Protein 3VBZ (pdb70)

InterPro domains:
  IPR001211 Phospholipase A2 [PR00389] (2-12)
  IPR001211 Phospholipase A2 [PR00389] (18-36)
  IPR001211 Phospholipase A2 [PR00389] (37-55)
  IPR001211 Phospholipase A2 [PR00389] (66-80)
  IPR001211 Phospholipase A2 [PR00389] (84-100)
  IPR001211 Phospholipase A2 [PTHR11716] (1-117)
  IPR016090 Phospholipase A2-like, central domain [PF00068] (2-107)
  IPR016090 Phospholipase A2-like, central domain [SM00085] (1-118)
  IPR016090 Phospholipase A2-like, central domain [cd00125] (1-112)
  IPR033112 Phospholipase A2, aspartic acid active site [PS00119] (88-98)
  IPR033113 Phospholipase A2, histidine active site [PS00118] (44-51)
  IPR036444 Phospholipase A2 domain superfamily [G3DSA:1.20.90.10] (1-118)
  IPR036444 Phospholipase A2 domain superfamily [SSF48619] (1-117)

Solvent-accessible surface area: 12032 Å² total; per-residue (Å²): 35,90,98,22,19,14,110,0,2,55,7,32,8,142,107,141,60,79,16,134,28,3,92,42,0,0,0,21,2,44,44,61,38,130,23,99,15,30,37,91,1,0,104,2,12,40,12,15,68,59,0,30,38,3,0,108,108,37,49,4,157,6,47,137,18,88,10,110,48,86,60,76,182,130,26,11,61,31,63,24,192,68,54,33,45,33,3,0,0,6,0,0,14,8,5,0,76,42,2,26,138,61,127,38,59,105,76,23,88,99,22,79,31,50,129,106,0,181,32,75,101,27,11,11,105,0,1,56,11,31,11,136,115,130,54,72,14,113,20,3,90,49,0,0,0,21,2,42,46,85,22,164,29,103,37,37,31,70,1,0,115,2,9,42,13,15,63,57,0,30,36,2,0,106,109,34,51,4,154,6,51,132,20,85,14,82,49,85,62,103,171,133,22,12,59,30,66,22,172,62,51,28,39,34,1,0,0,7,0,0,15,8,5,0,80,45,0,26,145,55,116,27,53,105,83,32,81,95,21,83,34,58,118,112,5,179

Radius of gyration: 18.97 Å; Cα contacts (8 Å, |Δi|>4): 396; chains: 2; bounding box: 51×30×57 Å

Organism: Oxyuranus scutellatus scutellatus (NCBI:txid8667)

Secondary structure (DSSP, 8-state):
-HHHHHHHHHHHTTTSS-GGGGSSBTTTBSS-S-SS-SSHHHHHHHHHHHHHHHHHHTT--GGG----EEE-SS-EEE---SHHHHHHHHHHHHHHHHHHHS---GGGBT--HHHH--/-HHHHHHHHHHHTTTSS-GGGGSSBTTTBSS---SS-SSHHHHHHHHHHHHHHHHHHTT--TTT----EEEETTEEEE---SHHHHHHHHHHHHHHHHHHHSPP-GGGBT--HHHH--

Nearest PDB structures (foldseek):
  3vbz-assembly1_A  TM=1.009E+00  e=5.025E-23  Oxyuranus scutellatus scutellatus
  3vc0-assembly1_A  TM=9.770E-01  e=2.151E-18  Oxyuranus scutellatus scutellatus
  3v9m-assembly1_B  TM=9.532E-01  e=1.261E-14  Pseudechis australis
  2not-assembly2_B  TM=9.619E-01  e=1.245E-13  Notechis scutatus scutatus
  4e4c-assembly1_A-2  TM=9.648E-01  e=3.223E-12  Notechis scutatus scutatus

Foldseek 3Di:
DVVVLQVQLCLLQVVPDGSVQQLFFACQRVHPLAADGPFQLSVLRNQLVVLCVVLVVVVENLVPDDFAKDSDPVHIGGDGDDPSRVSSVVSSRSSSNSNSPDDDDVCRGNDDCVPHGD/DVVVLQVQLCLLQVNPDGSVQQCQFALFRVHDLFADGPDQLSVLRNQLVVLCVVLVVVVEDLVPDDFAWDRDPVHIGGDGDDPSNVSSVVSSRSSSNSNNPDDDDPVRGHDDCVPPRD

Sequence (236 aa):
NLVQFGFMIECAIRNRRPALDFMNYGCYCGTVGRGTPVDDLDRCCQVHDECYATAEKHGCYPSLTTYQWECRQVVGNECNSKTQCEVFVCACDLAAAKCLAQEDYNPAHFNINTGERCKNLVQFGFMIECAIRNRRPALDFMNYGCYCGTVGRGTPVDDLLDRCCQVHDECYATAEKHGCYPSLTTTYQWECRQVGNECNSKTQCEVFVCACDLAAAKCLAQEDYNPAHFNINTGERCK

B-factor: mean 22.72, std 9.43, range [4.69, 62.68]

Structure (mmCIF, N/CA/C/O backbone):
data_3VBZ
#
_entry.id   3VBZ
#
_cell.length_a   52.570
_cell.length_b   36.480
_cell.length_c   65.560
_cell.angle_alpha   90.00
_cell.angle_beta   110.09
_cell.angle_gamma   90.00
#
_symmetry.space_group_name_H-M   'P 1 21 1'
#
loop_
_entity.id
_entity.type
_entity.pdbx_description
1 polymer 'Phospholipase A2 homolog, taipoxin beta chain'
2 water water
#
loop_
_atom_site.group_PDB
_atom_site.id
_atom_site.type_symbol
_atom_site.label_atom_id
_atom_site.label_alt_id
_atom_site.label_comp_id
_atom_site.label_asym_id
_atom_site.label_entity_id
_atom_site.label_seq_id
_atom_site.pdbx_PDB_ins_code
_atom_site.Cartn_x
_atom_site.Cartn_y
_atom_site.Cartn_z
_atom_site.occupancy
_atom_site.B_iso_or_equiv
_atom_site.auth_seq_id
_atom_site.auth_comp_id
_atom_site.auth_asym_id
_atom_site.auth_atom_id
_atom_site.pdbx_PDB_model_num
ATOM 1 N N . ASN A 1 1 ? 5.789 14.825 -22.898 1.00 15.21 1 ASN A N 1
ATOM 2 C CA . ASN A 1 1 ? 4.894 15.761 -23.631 1.00 13.30 1 ASN A CA 1
ATOM 3 C C . ASN A 1 1 ? 4.824 15.293 -25.109 1.00 13.89 1 ASN A C 1
ATOM 4 O O . ASN A 1 1 ? 5.521 14.351 -25.485 1.00 13.36 1 ASN A O 1
ATOM 9 N N . LEU A 1 2 ? 4.023 15.955 -25.944 1.00 13.88 2 LEU A N 1
ATOM 10 C CA . LEU A 1 2 ? 3.809 15.488 -27.309 1.00 14.95 2 LEU A CA 1
ATOM 11 C C . LEU A 1 2 ? 4.985 15.609 -28.223 1.00 14.69 2 LEU A C 1
ATOM 12 O O . LEU A 1 2 ? 5.107 14.813 -29.164 1.00 15.45 2 LEU A O 1
ATOM 17 N N . VAL A 1 3 ? 5.863 16.593 -27.969 1.00 15.33 3 VAL A N 1
ATOM 18 C CA . VAL A 1 3 ? 7.113 16.680 -28.717 1.00 14.44 3 VAL A CA 1
ATOM 19 C C . VAL A 1 3 ? 8.031 15.463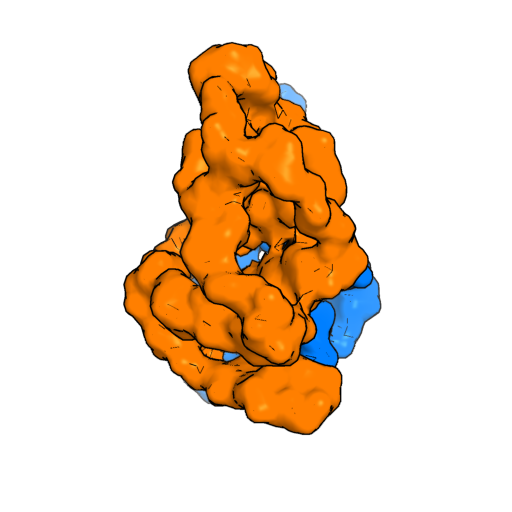 -28.416 1.00 15.57 3 VAL A C 1
ATOM 20 O O . VAL A 1 3 ? 8.607 14.850 -29.347 1.00 15.86 3 VAL A O 1
ATOM 24 N N . GLN A 1 4 ? 8.211 15.104 -27.130 1.00 13.25 4 GLN A N 1
ATOM 25 C CA . GLN A 1 4 ? 8.878 13.855 -26.796 1.00 13.11 4 GLN A CA 1
ATOM 26 C C . GLN A 1 4 ? 8.217 12.649 -27.430 1.00 13.14 4 GLN A C 1
ATOM 27 O O . GLN A 1 4 ? 8.885 11.762 -27.890 1.00 13.03 4 GLN A O 1
ATOM 33 N N . PHE A 1 5 ? 6.883 12.614 -27.505 1.00 13.19 5 PHE A N 1
ATOM 34 C CA . PHE A 1 5 ? 6.257 11.490 -28.208 1.00 12.82 5 PHE A CA 1
ATOM 35 C C . PHE A 1 5 ? 6.716 11.416 -29.676 1.00 12.22 5 PHE A C 1
ATOM 36 O O . PHE A 1 5 ? 7.024 10.369 -30.213 1.00 11.36 5 PHE A O 1
ATOM 44 N N . GLY A 1 6 ? 6.725 12.566 -30.312 1.00 13.38 6 GLY A N 1
ATOM 45 C CA . GLY A 1 6 ? 7.341 12.679 -31.669 1.00 13.94 6 GLY A CA 1
ATOM 46 C C . GLY A 1 6 ? 8.741 12.145 -31.711 1.00 13.26 6 GLY A C 1
ATOM 47 O O . GLY A 1 6 ? 9.071 11.379 -32.653 1.00 14.63 6 GLY A O 1
ATOM 48 N N . PHE A 1 7 ? 9.620 12.556 -30.784 1.00 11.35 7 PHE A N 1
ATOM 49 C CA . PHE A 1 7 ? 10.942 12.037 -30.762 0.59 11.70 7 PHE A CA 1
ATOM 50 C C . PHE A 1 7 ? 10.983 10.530 -30.585 1.00 12.77 7 PHE A C 1
ATOM 51 O O . PHE A 1 7 ? 11.872 9.865 -31.201 1.00 14.24 7 PHE A O 1
ATOM 59 N N . MET A 1 8 ? 10.096 9.999 -29.723 1.00 12.92 8 MET A N 1
ATOM 60 C CA . MET A 1 8 ? 9.999 8.527 -29.526 1.00 12.71 8 MET A CA 1
ATOM 61 C C . MET A 1 8 ? 9.672 7.813 -30.844 1.00 13.55 8 MET A C 1
ATOM 62 O O . MET A 1 8 ? 10.281 6.773 -31.188 1.00 13.01 8 MET A O 1
ATOM 67 N N . ILE A 1 9 ? 8.701 8.346 -31.560 1.00 12.69 9 ILE A N 1
ATOM 68 C CA . ILE A 1 9 ? 8.346 7.749 -32.842 1.00 16.23 9 ILE A CA 1
ATOM 69 C C . ILE A 1 9 ? 9.596 7.745 -33.774 1.00 16.45 9 ILE A C 1
ATOM 70 O O . ILE A 1 9 ? 9.906 6.710 -34.357 1.00 16.56 9 ILE A O 1
ATOM 75 N N . GLU A 1 10 ? 10.302 8.875 -33.896 1.00 16.88 10 GLU A N 1
ATOM 76 C CA . GLU A 1 10 ? 11.486 8.933 -34.782 1.00 17.19 10 GLU A CA 1
ATOM 77 C C . GLU A 1 10 ? 12.550 7.956 -34.318 1.00 17.62 10 GLU A C 1
ATOM 78 O O . GLU A 1 10 ? 13.291 7.341 -35.103 1.00 18.84 10 GLU A O 1
ATOM 84 N N . CYS A 1 11 ? 12.653 7.820 -33.009 1.00 15.76 11 CYS A N 1
ATOM 85 C CA . CYS A 1 11 ? 13.677 6.913 -32.473 1.00 17.32 11 CYS A CA 1
ATOM 86 C C . CYS A 1 11 ? 13.304 5.481 -32.880 1.00 18.45 11 CYS A C 1
ATOM 87 O O . CYS A 1 11 ? 14.144 4.705 -33.429 1.00 19.54 11 CYS A O 1
ATOM 90 N N . ALA A 1 12 ? 12.053 5.107 -32.579 1.00 14.85 12 ALA A N 1
ATOM 91 C CA . ALA A 1 12 ? 11.528 3.740 -32.875 1.00 16.93 12 ALA A CA 1
ATOM 92 C C . ALA A 1 12 ? 11.586 3.346 -34.345 1.00 17.19 12 ALA A C 1
ATOM 93 O O . ALA A 1 12 ? 11.848 2.200 -34.655 1.00 20.97 12 ALA A O 1
ATOM 95 N N . ILE A 1 13 ? 11.414 4.314 -35.243 1.00 18.86 13 ILE A N 1
ATOM 96 C CA . ILE A 1 13 ? 11.329 3.965 -36.666 1.00 18.34 13 ILE A CA 1
ATOM 97 C C . ILE A 1 13 ? 12.674 4.362 -37.341 1.00 19.49 13 ILE A C 1
ATOM 98 O O . ILE A 1 13 ? 12.819 4.330 -38.574 1.00 19.84 13 ILE A O 1
ATOM 103 N N . ARG A 1 14 ? 13.681 4.701 -36.526 1.00 20.35 14 ARG A N 1
ATOM 104 C CA . ARG A 1 14 ? 15.023 5.049 -37.031 1.00 23.50 14 ARG A CA 1
ATOM 105 C C . ARG A 1 14 ? 14.932 6.153 -38.082 1.00 23.67 14 ARG A C 1
ATOM 106 O O . ARG A 1 14 ? 15.557 6.073 -39.144 1.00 24.72 14 ARG A O 1
ATOM 114 N N . ASN A 1 15 ? 14.074 7.140 -37.811 1.00 25.03 15 ASN A N 1
ATOM 115 C CA . ASN A 1 15 ? 13.868 8.297 -38.696 1.00 26.57 15 ASN A CA 1
ATOM 116 C C . ASN A 1 15 ? 13.416 7.934 -40.135 1.00 27.82 15 ASN A C 1
ATOM 117 O O . ASN A 1 15 ? 13.621 8.720 -41.059 1.00 26.40 15 ASN A O 1
ATOM 122 N N . ARG A 1 16 ? 12.768 6.760 -40.306 1.00 28.06 16 ARG A N 1
ATOM 123 C CA . ARG A 1 16 ? 12.326 6.287 -41.626 1.00 30.77 16 ARG A CA 1
ATOM 124 C C . ARG A 1 16 ? 11.297 7.284 -42.219 1.00 30.95 16 ARG A C 1
ATOM 125 O O . ARG A 1 16 ? 11.241 7.493 -43.427 1.00 32.94 16 ARG A O 1
ATOM 133 N N . ARG A 1 17 ? 10.483 7.855 -41.329 1.00 31.05 17 ARG A N 1
ATOM 134 C CA . ARG A 1 17 ? 9.394 8.779 -41.687 1.00 32.92 17 ARG A CA 1
ATOM 135 C C . ARG A 1 17 ? 9.403 9.882 -40.634 1.00 31.64 17 ARG A C 1
ATOM 136 O O . ARG A 1 17 ? 9.892 9.657 -39.507 1.00 31.46 17 ARG A O 1
ATOM 144 N N . PRO A 1 18 ? 8.936 11.106 -41.002 1.00 28.57 18 PRO A N 1
ATOM 145 C CA . PRO A 1 18 ? 8.841 12.105 -39.950 1.00 28.77 18 PRO A CA 1
ATOM 146 C C . PRO A 1 18 ? 7.695 11.702 -39.049 1.00 27.06 18 PRO A C 1
ATOM 147 O O . PRO A 1 18 ? 6.767 11.016 -39.500 1.00 28.78 18 PRO A O 1
ATOM 151 N N . ALA A 1 19 ? 7.761 12.118 -37.796 1.00 26.04 19 ALA A N 1
ATOM 152 C CA . ALA A 1 19 ? 6.704 11.864 -36.844 1.00 25.46 19 ALA A CA 1
ATOM 153 C C . ALA A 1 19 ? 5.370 12.383 -37.434 1.00 26.09 19 ALA A C 1
ATOM 154 O O . ALA A 1 19 ? 4.302 11.837 -37.170 1.00 26.24 19 ALA A O 1
ATOM 156 N N . LEU A 1 20 ? 5.455 13.446 -38.231 1.00 26.77 20 LEU A N 1
ATOM 157 C CA . LEU A 1 20 ? 4.257 14.024 -38.857 1.00 28.60 20 LEU A CA 1
ATOM 158 C C . LEU A 1 20 ? 3.410 12.995 -39.659 1.00 28.05 20 LEU A C 1
ATOM 159 O O . LEU A 1 20 ? 2.197 13.172 -39.782 1.00 29.83 20 LEU A O 1
ATOM 164 N N . ASP A 1 21 ? 4.030 11.945 -40.228 1.00 27.08 21 ASP A N 1
ATOM 165 C CA . ASP A 1 21 ? 3.269 10.879 -40.986 1.00 25.63 21 ASP A CA 1
ATOM 166 C C . ASP A 1 21 ? 2.245 10.084 -40.124 1.00 23.94 21 ASP A C 1
ATOM 167 O O . ASP A 1 21 ? 1.291 9.393 -40.647 1.00 23.76 21 ASP A O 1
ATOM 172 N N . PHE A 1 22 ? 2.438 10.235 -38.824 1.00 23.50 22 PHE A N 1
ATOM 173 C CA . PHE A 1 22 ? 1.617 9.535 -37.808 1.00 23.12 22 PHE A CA 1
ATOM 174 C C . PHE A 1 22 ? 0.643 10.462 -37.155 1.00 23.35 22 PHE A C 1
ATOM 175 O O . PHE A 1 22 ? 0.034 10.088 -36.148 1.00 23.19 22 PHE A O 1
ATOM 183 N N . MET A 1 23 ? 0.519 11.678 -37.701 1.00 24.87 23 MET A N 1
ATOM 184 C CA . MET A 1 23 ? -0.401 12.708 -37.212 1.00 24.08 23 MET A CA 1
ATOM 185 C C . MET A 1 23 ? -1.585 12.949 -38.202 1.00 23.40 23 MET A C 1
ATOM 186 O O . MET A 1 23 ? -2.408 13.801 -37.973 1.00 22.25 23 MET A O 1
ATOM 191 N N . ASN A 1 24 ? -1.626 12.192 -39.283 1.00 23.96 24 ASN A N 1
ATOM 192 C CA . ASN A 1 24 ? -2.792 12.147 -40.174 1.00 24.21 24 ASN A CA 1
ATOM 193 C C . ASN A 1 24 ? -3.005 10.741 -40.705 1.00 23.41 24 ASN A C 1
ATOM 194 O O . ASN A 1 24 ? -2.862 10.485 -41.911 1.00 24.84 24 ASN A O 1
ATOM 199 N N . TYR A 1 25 ? -3.262 9.790 -39.833 1.00 19.95 25 TYR A N 1
ATOM 200 C CA . TYR A 1 25 ? -3.402 8.426 -40.300 1.00 19.79 25 TYR A CA 1
ATOM 201 C C . TYR A 1 25 ? -4.651 7.770 -39.718 1.00 18.81 25 TYR A C 1
ATOM 202 O O . TYR A 1 25 ? -4.825 7.723 -38.482 1.00 19.11 25 TYR A O 1
ATOM 211 N N . GLY A 1 26 ? -5.509 7.221 -40.579 1.00 19.82 26 GLY A N 1
ATOM 212 C CA . GLY A 1 26 ? -6.738 6.565 -40.070 1.00 19.44 26 GLY A CA 1
ATOM 213 C C . GLY A 1 26 ? -7.670 7.489 -39.287 1.00 19.62 26 GLY A C 1
ATOM 214 O O . GLY A 1 26 ? -7.701 8.693 -39.515 1.00 21.57 26 GLY A O 1
ATOM 215 N N . CYS A 1 27 ? -8.388 6.912 -38.314 1.00 18.51 27 CYS A N 1
ATOM 216 C CA . CYS A 1 27 ? -9.396 7.585 -37.520 1.00 19.20 27 CYS A CA 1
ATOM 217 C C . CYS A 1 27 ? -8.912 8.144 -36.179 1.00 18.58 27 CYS A C 1
ATOM 218 O O . CYS A 1 27 ? -9.626 8.957 -35.584 1.00 17.28 27 CYS A O 1
ATOM 221 N N . TYR A 1 28 ? -7.704 7.732 -35.746 1.00 17.51 28 TYR A N 1
ATOM 222 C CA . TYR A 1 28 ? -7.229 8.061 -34.407 1.00 16.85 28 TYR A CA 1
ATOM 223 C C . TYR A 1 28 ? -5.868 8.751 -34.397 1.00 16.89 28 TYR A C 1
ATOM 224 O O . TYR A 1 28 ? -5.528 9.398 -33.431 1.00 16.30 28 TYR A O 1
ATOM 233 N N . CYS A 1 29 ? -5.064 8.545 -35.431 1.00 16.32 29 CYS A N 1
ATOM 234 C CA . CYS A 1 29 ? -3.721 9.111 -35.399 1.00 16.74 29 CYS A CA 1
ATOM 235 C C . CYS A 1 29 ? -3.728 10.540 -35.922 1.00 17.18 29 CYS A C 1
ATOM 236 O O . CYS A 1 29 ? -3.436 10.788 -37.044 1.00 18.53 29 CYS A O 1
ATOM 239 N N . GLY A 1 30 ? -4.015 11.432 -35.012 1.00 18.41 30 GLY A N 1
ATOM 240 C CA . GLY A 1 30 ? -3.955 12.842 -35.231 1.00 21.17 30 GLY A CA 1
ATOM 241 C C . GLY A 1 30 ? -5.163 13.376 -35.959 1.00 22.88 30 GLY A C 1
ATOM 242 O O . GLY A 1 30 ? -5.169 14.489 -36.427 1.00 22.74 30 GLY A O 1
ATOM 243 N N . THR A 1 31 ? -6.196 12.546 -36.061 1.00 22.60 31 THR A N 1
ATOM 244 C CA . THR A 1 31 ? -7.396 12.890 -36.798 1.00 23.73 31 THR A CA 1
ATOM 245 C C . THR A 1 31 ? -8.532 12.832 -35.770 1.00 25.46 31 THR A C 1
ATOM 246 O O . THR A 1 31 ? -8.354 13.205 -34.671 1.00 25.31 31 THR A O 1
ATOM 250 N N . VAL A 1 32 ? -9.698 12.375 -36.160 1.00 23.87 32 VAL A N 1
ATOM 251 C CA . VAL A 1 32 ? -10.875 12.473 -35.289 1.00 25.51 32 VAL A CA 1
ATOM 252 C C . VAL A 1 32 ? -11.086 11.838 -33.916 1.00 23.47 32 VAL A C 1
ATOM 253 O O . VAL A 1 32 ? -11.877 12.315 -33.150 1.00 22.48 32 VAL A O 1
ATOM 257 N N . GLY A 1 33 ? -10.389 10.753 -33.636 1.00 22.26 33 GLY A N 1
ATOM 258 C CA . GLY A 1 33 ? -10.458 10.090 -32.306 1.00 20.68 33 GLY A CA 1
ATOM 259 C C . GLY A 1 33 ? -11.739 9.319 -32.058 1.00 22.96 33 GLY A C 1
ATOM 260 O O . GLY A 1 33 ? -12.167 9.173 -30.903 1.00 22.88 33 GLY A O 1
ATOM 261 N N . ARG A 1 34 ? -12.374 8.851 -33.129 1.00 22.95 34 ARG A N 1
ATOM 262 C CA . ARG A 1 34 ? -13.617 8.027 -33.019 1.00 24.72 34 ARG A CA 1
ATOM 263 C C . ARG A 1 34 ? -13.812 7.119 -34.249 1.00 24.61 34 ARG A C 1
ATOM 264 O O . ARG A 1 34 ? -13.052 7.249 -35.209 1.00 22.79 34 ARG A O 1
ATOM 272 N N . GLY A 1 35 ? -14.748 6.152 -34.174 1.00 24.34 35 GLY A N 1
ATOM 273 C CA . GLY A 1 35 ? -14.961 5.162 -35.257 1.00 25.07 35 GLY A CA 1
ATOM 274 C C . GLY A 1 35 ? -14.128 3.893 -35.083 1.00 23.08 35 GLY A C 1
ATOM 275 O O . GLY A 1 35 ? -13.416 3.706 -34.069 1.00 20.30 35 GLY A O 1
ATOM 276 N N . THR A 1 36 ? -14.221 3.018 -36.060 1.00 25.07 36 THR A N 1
ATOM 277 C CA . THR A 1 36 ? -13.498 1.718 -36.040 1.00 24.67 36 THR A CA 1
ATOM 278 C C . THR A 1 36 ? -12.096 2.032 -36.545 1.00 23.24 36 THR A C 1
ATOM 279 O O . THR A 1 36 ? -11.948 2.741 -37.535 1.00 21.60 36 THR A O 1
ATOM 283 N N . PRO A 1 37 ? -11.061 1.619 -35.806 1.00 21.13 37 PRO A N 1
ATOM 284 C CA . PRO A 1 37 ? -9.740 1.949 -36.394 1.00 19.83 37 PRO A CA 1
ATOM 285 C C . PRO A 1 37 ? -9.598 1.275 -37.740 1.00 20.53 37 PRO A C 1
ATOM 286 O O . PRO A 1 37 ? -10.116 0.170 -37.918 1.00 22.04 37 PRO A O 1
ATOM 290 N N . VAL A 1 38 ? -8.861 1.922 -38.648 1.00 20.55 38 VAL A N 1
ATOM 291 C CA . VAL A 1 38 ? -8.807 1.420 -40.035 1.00 22.22 38 VAL A CA 1
ATOM 292 C C . VAL A 1 38 ? -7.853 0.238 -40.177 1.00 24.04 38 VAL A C 1
ATOM 293 O O . VAL A 1 38 ? -7.930 -0.555 -41.167 1.00 23.26 38 VAL A O 1
ATOM 297 N N . ASP A 1 39 ? -6.944 0.132 -39.191 1.00 22.89 39 ASP A N 1
ATOM 298 C CA . ASP A 1 39 ? -6.058 -1.007 -39.134 1.00 22.72 39 ASP A CA 1
ATOM 299 C C . ASP A 1 39 ? -5.404 -1.048 -37.753 1.00 22.19 39 ASP A C 1
ATOM 300 O O . ASP A 1 39 ? -5.806 -0.279 -36.892 1.00 18.40 39 ASP A O 1
ATOM 305 N N . ASP A 1 40 ? -4.521 -2.019 -37.511 1.00 20.75 40 ASP A N 1
ATOM 306 C CA . ASP A 1 40 ? -3.906 -2.104 -36.205 1.00 20.68 40 ASP A CA 1
ATOM 307 C C . ASP A 1 40 ? -3.023 -0.893 -35.895 1.00 17.67 40 ASP A C 1
ATOM 308 O O . ASP A 1 40 ? -2.801 -0.576 -34.748 1.00 17.80 40 ASP A O 1
ATOM 313 N N . LEU A 1 41 ? -2.470 -0.262 -36.909 1.00 18.14 41 LEU A N 1
ATOM 314 C CA . LEU A 1 41 ? -1.602 0.890 -36.705 1.00 16.64 41 LEU A CA 1
ATOM 315 C C . LEU A 1 41 ? -2.439 2.025 -36.125 1.00 16.60 41 LEU A C 1
ATOM 316 O O . LEU A 1 41 ? -2.098 2.647 -35.107 1.00 15.74 41 LEU A O 1
ATOM 321 N N . ASP A 1 42 ? -3.587 2.278 -36.750 1.00 16.57 42 ASP A N 1
ATOM 322 C CA . ASP A 1 42 ? -4.540 3.264 -36.252 1.00 13.86 42 ASP A CA 1
ATOM 323 C C . ASP A 1 42 ? -4.955 2.916 -34.845 1.00 14.53 42 ASP A C 1
ATOM 324 O O . ASP A 1 42 ? -5.147 3.807 -33.974 1.00 15.12 42 ASP A O 1
ATOM 329 N N . ARG A 1 43 ? -5.057 1.624 -34.542 1.00 15.68 43 ARG A N 1
ATOM 330 C CA . ARG A 1 43 ? -5.567 1.221 -33.210 1.00 16.03 43 ARG A CA 1
ATOM 331 C C . ARG A 1 43 ? -4.523 1.563 -32.138 1.00 16.62 43 ARG A C 1
ATOM 332 O O . ARG A 1 43 ? -4.872 1.804 -31.000 1.00 14.25 43 ARG A O 1
ATOM 340 N N . CYS A 1 44 ? -3.243 1.541 -32.499 1.00 13.85 44 CYS A N 1
ATOM 341 C CA . CYS A 1 44 ? -2.192 2.059 -31.591 1.00 14.31 44 CYS A CA 1
ATOM 342 C C . CYS A 1 44 ? -2.560 3.433 -31.026 1.00 14.16 44 CYS A C 1
ATOM 343 O O . CYS A 1 44 ? -2.305 3.647 -29.822 1.00 14.61 44 CYS A O 1
ATOM 346 N N . CYS A 1 45 ? -3.085 4.328 -31.893 1.00 14.52 45 CYS A N 1
ATOM 347 C CA . CYS A 1 45 ? -3.504 5.709 -31.500 1.00 14.86 45 CYS A CA 1
ATOM 348 C C . CYS A 1 45 ? -4.715 5.696 -30.645 1.00 15.74 45 CYS A C 1
ATOM 349 O O . CYS A 1 45 ? -4.898 6.545 -29.750 1.00 16.61 45 CYS A O 1
ATOM 352 N N . GLN A 1 46 ? -5.590 4.738 -30.922 1.00 17.07 46 GLN A N 1
ATOM 353 C CA . GLN A 1 46 ? -6.811 4.708 -30.154 1.00 16.68 46 GLN A CA 1
ATOM 354 C C . GLN A 1 46 ? -6.354 4.341 -28.720 1.00 15.10 46 GLN A C 1
ATOM 355 O O . GLN A 1 46 ? -6.790 4.936 -27.740 1.00 15.67 46 GLN A O 1
ATOM 361 N N . VAL A 1 47 ? -5.509 3.312 -28.603 1.00 15.19 47 VAL A N 1
ATOM 362 C CA . VAL A 1 47 ? -4.993 2.876 -27.310 1.00 14.34 47 VAL A CA 1
ATOM 363 C C . VAL A 1 47 ? -4.229 3.983 -26.580 1.00 15.25 47 VAL A C 1
ATOM 364 O O . VAL A 1 47 ? -4.423 4.206 -25.356 1.00 13.70 47 VAL A O 1
ATOM 368 N N . HIS A 1 48 ? -3.409 4.715 -27.332 1.00 12.56 48 HIS A N 1
ATOM 369 C CA . HIS A 1 48 ? -2.698 5.826 -26.737 1.00 13.67 48 HIS A CA 1
ATOM 370 C C . HIS A 1 48 ? -3.723 6.876 -26.126 1.00 12.86 48 HIS A C 1
ATOM 371 O O . HIS A 1 48 ? -3.521 7.389 -25.037 1.00 11.07 48 HIS A O 1
ATOM 378 N N . ASP A 1 49 ? -4.797 7.197 -26.868 1.00 12.85 49 ASP A N 1
ATOM 379 C CA . ASP A 1 49 ? -5.845 8.138 -26.339 1.00 14.41 49 ASP A CA 1
ATOM 380 C C . ASP A 1 49 ? -6.437 7.543 -25.012 1.00 12.91 49 ASP A C 1
ATOM 381 O O . ASP A 1 49 ? -6.695 8.280 -24.055 1.00 14.06 49 ASP A O 1
ATOM 386 N N . GLU A 1 50 ? -6.662 6.235 -24.994 1.00 13.15 50 GLU A N 1
ATOM 387 C CA . GLU A 1 50 ? -7.257 5.603 -23.773 1.00 12.64 50 GLU A CA 1
ATOM 388 C C . GLU A 1 50 ? -6.246 5.681 -22.635 1.00 13.92 50 GLU A C 1
ATOM 389 O O . GLU A 1 50 ? -6.609 5.881 -21.474 1.00 12.90 50 GLU A O 1
ATOM 395 N N . CYS A 1 51 ? -4.970 5.556 -22.961 1.00 11.86 51 CYS A N 1
ATOM 396 C CA . CYS A 1 51 ? -3.901 5.602 -21.911 1.00 13.05 51 CYS A CA 1
ATOM 397 C C . CYS A 1 51 ? -3.864 7.015 -21.353 1.00 13.91 51 CYS A C 1
ATOM 398 O O . CYS A 1 51 ? -3.880 7.212 -20.151 1.00 12.67 51 CYS A O 1
ATOM 401 N N . TYR A 1 52 ? -3.877 8.018 -22.221 1.00 13.86 52 TYR A N 1
ATOM 402 C CA . TYR A 1 52 ? -3.957 9.408 -21.731 1.00 14.32 52 TYR A CA 1
ATOM 403 C C . TYR A 1 52 ? -5.218 9.698 -20.907 1.00 14.93 52 TYR A C 1
ATOM 404 O O . TYR A 1 52 ? -5.156 10.495 -19.999 1.00 14.64 52 TYR A O 1
ATOM 413 N N . ALA A 1 53 ? -6.365 9.133 -21.298 1.00 14.65 53 ALA A N 1
ATOM 414 C CA . ALA A 1 53 ? -7.608 9.282 -20.530 1.00 14.24 53 ALA A CA 1
ATOM 415 C C . ALA A 1 53 ? -7.412 8.741 -19.123 1.00 14.17 53 ALA A C 1
ATOM 416 O O . ALA A 1 53 ? -7.856 9.370 -18.132 1.00 14.72 53 ALA A O 1
ATOM 418 N N . THR A 1 54 ? -6.717 7.607 -19.013 1.00 13.49 54 THR A N 1
ATOM 419 C CA . THR A 1 54 ? -6.423 7.089 -17.662 1.00 12.48 54 THR A CA 1
ATOM 420 C C . THR A 1 54 ? -5.513 8.086 -16.890 1.00 14.73 54 THR A C 1
ATOM 421 O O . THR A 1 54 ? -5.754 8.353 -15.725 1.00 13.33 54 THR A O 1
ATOM 425 N N . ALA A 1 55 ? -4.447 8.573 -17.563 1.00 12.44 55 ALA A N 1
ATOM 426 C CA . ALA A 1 55 ? -3.491 9.476 -16.944 1.00 13.35 55 ALA A CA 1
ATOM 427 C C . ALA A 1 55 ? -4.238 10.686 -16.425 1.00 14.43 55 ALA A C 1
ATOM 428 O O . ALA A 1 55 ? -3.922 11.225 -15.364 1.00 13.78 55 ALA A O 1
ATOM 430 N N . GLU A 1 56 ? -5.252 11.117 -17.157 1.00 14.71 56 GLU A N 1
ATOM 431 C CA . GLU A 1 56 ? -6.013 12.304 -16.671 1.00 16.57 56 GLU A CA 1
ATOM 432 C C . GLU A 1 56 ? -6.811 11.997 -15.407 1.00 17.03 56 GLU A C 1
ATOM 433 O O . GLU A 1 56 ? -6.889 12.849 -14.503 1.00 17.81 56 GLU A O 1
ATOM 439 N N . LYS A 1 57 ? -7.405 10.792 -15.362 1.00 13.73 57 LYS A N 1
ATOM 440 C CA . LYS A 1 57 ? -8.046 10.303 -14.151 1.00 14.20 57 LYS A CA 1
ATOM 441 C C . LYS A 1 57 ? -7.136 10.192 -12.979 1.00 14.63 57 LYS A C 1
ATOM 442 O O . LYS A 1 57 ? -7.596 10.428 -11.869 1.00 15.49 57 LYS A O 1
ATOM 448 N N . HIS A 1 58 ? -5.857 9.890 -13.213 1.00 12.98 58 HIS A N 1
ATOM 449 C CA . HIS A 1 58 ? -4.849 9.859 -12.154 1.00 16.11 58 HIS A CA 1
ATOM 450 C C . HIS A 1 58 ? -4.430 11.251 -11.659 1.00 17.65 58 HIS A C 1
ATOM 451 O O . HIS A 1 58 ? -3.702 11.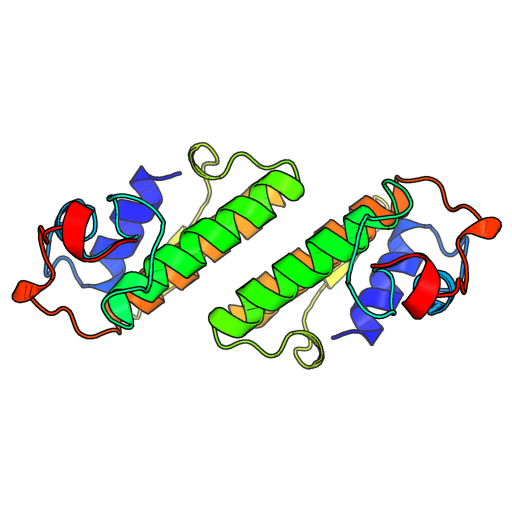350 -10.671 1.00 19.90 58 HIS A O 1
ATOM 458 N N . GLY A 1 59 ? -4.911 12.306 -12.338 1.00 18.32 59 GLY A N 1
ATOM 459 C CA . GLY A 1 59 ? -4.565 13.684 -12.009 1.00 17.90 59 GLY A CA 1
ATOM 460 C C . GLY A 1 59 ? -3.365 14.177 -12.807 1.00 18.74 59 GLY A C 1
ATOM 461 O O . GLY A 1 59 ? -2.811 15.216 -12.488 1.00 19.50 59 GLY A O 1
ATOM 462 N N . CYS A 1 60 ? -3.007 13.493 -13.899 1.00 16.58 60 CYS A N 1
ATOM 463 C CA . CYS A 1 60 ? -1.907 13.969 -14.741 1.00 17.12 60 CYS A CA 1
ATOM 464 C C . CYS A 1 60 ? -2.455 14.777 -15.921 1.00 15.53 60 CYS A C 1
ATOM 465 O O . CYS A 1 60 ? -3.639 14.711 -16.261 1.00 13.56 60 CYS A O 1
ATOM 468 N N . TYR A 1 61 ? -1.568 15.528 -16.559 1.00 16.57 61 TYR A N 1
ATOM 469 C CA . TYR A 1 61 ? -1.878 16.266 -17.787 1.00 16.40 61 TYR A CA 1
ATOM 470 C C . TYR A 1 61 ? -0.878 15.776 -18.822 1.00 17.36 61 TYR A C 1
ATOM 471 O O . TYR A 1 61 ? 0.223 16.322 -18.924 1.00 17.40 61 TYR A O 1
ATOM 480 N N . PRO A 1 62 ? -1.237 14.691 -19.527 1.00 18.45 62 PRO A N 1
ATOM 481 C CA . PRO A 1 62 ? -0.275 13.914 -20.266 1.00 20.48 62 PRO A CA 1
ATOM 482 C C . PRO A 1 62 ? 0.362 14.673 -21.434 1.00 23.45 62 PRO A C 1
ATOM 483 O O . PRO A 1 62 ? 1.564 14.539 -21.670 1.00 24.99 62 PRO A O 1
ATOM 487 N N . SER A 1 63 ? -0.398 15.543 -22.094 1.00 22.79 63 SER A N 1
ATOM 488 C CA . SER A 1 63 ? 0.157 16.238 -23.232 1.00 25.03 63 SER A CA 1
ATOM 489 C C . SER A 1 63 ? 1.182 17.251 -22.792 1.00 24.70 63 SER A C 1
ATOM 490 O O . SER A 1 63 ? 1.991 17.655 -23.599 1.00 26.72 63 SER A O 1
ATOM 493 N N . LEU A 1 64 ? 1.127 17.628 -21.498 1.00 23.45 64 LEU A N 1
ATOM 494 C CA . LEU A 1 64 ? 1.959 18.659 -20.896 1.00 24.84 64 LEU A CA 1
ATOM 495 C C . LEU A 1 64 ? 3.036 18.165 -19.948 1.00 23.97 64 LEU A C 1
ATOM 496 O O . LEU A 1 64 ? 3.768 18.918 -19.393 1.00 26.17 64 LEU A O 1
ATOM 501 N N . THR A 1 65 ? 3.079 16.879 -19.682 1.00 22.46 65 THR A N 1
ATOM 502 C CA . THR A 1 65 ? 3.986 16.369 -18.664 1.00 21.82 65 THR A CA 1
ATOM 503 C C . THR A 1 65 ? 5.315 16.175 -19.375 1.00 20.34 65 THR A C 1
ATOM 504 O O . THR A 1 65 ? 5.342 15.564 -20.444 1.00 21.35 65 THR A O 1
ATOM 508 N N . THR A 1 66 ? 6.412 16.593 -18.806 1.00 19.01 66 THR A N 1
ATOM 509 C CA . THR A 1 66 ? 7.694 16.337 -19.450 1.00 19.39 66 THR A CA 1
ATOM 510 C C . THR A 1 66 ? 8.436 15.228 -18.704 1.00 19.16 66 THR A C 1
ATOM 511 O O . THR A 1 66 ? 8.775 15.378 -17.477 1.00 19.47 66 THR A O 1
ATOM 515 N N . TYR A 1 67 ? 8.793 14.150 -19.406 1.00 14.54 67 TYR A N 1
ATOM 516 C CA . TYR A 1 67 ? 9.297 12.968 -18.686 1.00 14.45 67 TYR A CA 1
ATOM 517 C C . TYR A 1 67 ? 10.762 12.791 -19.096 1.00 16.29 67 TYR A C 1
ATOM 518 O O . TYR A 1 67 ? 11.297 13.655 -19.837 1.00 16.69 67 TYR A O 1
ATOM 527 N N . GLN A 1 68 ? 11.426 11.699 -18.663 1.00 15.76 68 GLN A N 1
ATOM 528 C CA . GLN A 1 68 ? 12.827 11.368 -19.052 1.00 17.69 68 GLN A CA 1
ATOM 529 C C . GLN A 1 68 ? 12.860 9.989 -19.719 1.00 16.41 68 GLN A C 1
ATOM 530 O O . GLN A 1 68 ? 12.322 9.010 -19.173 1.00 13.28 68 GLN A O 1
ATOM 536 N N . TRP A 1 69 ? 13.476 9.987 -20.802 1.00 15.00 69 TRP A N 1
ATOM 537 C CA . TRP A 1 69 ? 13.498 8.716 -21.538 1.00 16.68 69 TRP A CA 1
ATOM 538 C C . TRP A 1 69 ? 14.813 8.663 -22.335 1.00 18.15 69 TRP A C 1
ATOM 539 O O . TRP A 1 69 ? 15.612 9.667 -22.407 1.00 16.52 69 TRP A O 1
ATOM 550 N N . GLU A 1 70 ? 15.096 7.503 -22.933 1.00 17.35 70 GLU A N 1
ATOM 551 C CA . GLU A 1 70 ? 16.348 7.383 -23.641 1.00 22.08 70 GLU A CA 1
ATOM 552 C C . GLU A 1 70 ? 16.102 6.724 -24.986 1.00 20.69 70 GLU A C 1
ATOM 553 O O . GLU A 1 70 ? 15.361 5.760 -25.039 1.00 18.98 70 GLU A O 1
ATOM 559 N N . CYS A 1 71 ? 16.752 7.235 -26.049 1.00 20.76 71 CYS A N 1
ATOM 560 C CA . CYS A 1 71 ? 16.722 6.574 -27.342 1.00 22.29 71 CYS A CA 1
ATOM 561 C C . CYS A 1 71 ? 17.999 5.711 -27.436 1.00 24.80 71 CYS A C 1
ATOM 562 O O . CYS A 1 71 ? 19.051 6.255 -27.578 1.00 27.82 71 CYS A O 1
ATOM 565 N N . ARG A 1 72 ? 17.892 4.391 -27.278 1.00 25.87 72 ARG A N 1
ATOM 566 C CA . ARG A 1 72 ? 19.040 3.494 -27.098 1.00 31.53 72 ARG A CA 1
ATOM 567 C C . ARG A 1 72 ? 19.446 2.925 -28.440 1.00 30.76 72 ARG A C 1
ATOM 568 O O . ARG A 1 72 ? 18.761 3.194 -29.437 1.00 29.91 72 ARG A O 1
ATOM 576 N N . GLN A 1 73 ? 20.494 2.109 -28.423 1.00 32.43 73 GLN A N 1
ATOM 577 C CA . GLN A 1 73 ? 21.027 1.445 -29.607 1.00 34.45 73 GLN A CA 1
ATOM 578 C C . GLN A 1 73 ? 19.976 0.475 -30.120 1.00 30.81 73 GLN A C 1
ATOM 579 O O . GLN A 1 73 ? 19.786 0.329 -31.319 1.00 31.09 73 GLN A O 1
ATOM 585 N N . VAL A 1 74 ? 19.285 -0.170 -29.199 1.00 30.45 74 VAL A N 1
ATOM 586 C CA A VAL A 1 74 ? 18.439 -1.297 -29.535 0.45 30.94 74 VAL A CA 1
ATOM 587 C CA B VAL A 1 74 ? 18.413 -1.281 -29.562 0.55 30.73 74 VAL A CA 1
ATOM 588 C C . VAL A 1 74 ? 16.964 -1.024 -29.259 1.00 30.19 74 VAL A C 1
ATOM 589 O O . VAL A 1 74 ? 16.109 -1.908 -29.409 1.00 31.53 74 VAL A O 1
ATOM 596 N N . GLY A 1 75 ? 16.647 0.197 -28.865 1.00 28.28 75 GLY A N 1
ATOM 597 C CA . GLY A 1 75 ? 15.243 0.464 -28.565 1.00 29.33 75 GLY A CA 1
ATOM 598 C C . GLY A 1 75 ? 15.067 1.652 -27.637 1.00 28.74 75 GLY A C 1
ATOM 599 O O . GLY A 1 75 ? 16.028 2.308 -27.250 1.00 30.48 75 GLY A O 1
ATOM 600 N N . ASN A 1 76 ? 13.850 1.948 -27.249 1.00 24.74 76 ASN A N 1
ATOM 601 C CA . ASN A 1 76 ? 13.761 3.059 -26.343 1.00 24.59 76 ASN A CA 1
ATOM 602 C C . ASN A 1 76 ? 13.394 2.632 -24.946 1.00 21.16 76 ASN A C 1
ATOM 603 O O . ASN A 1 76 ? 12.926 1.511 -24.771 1.00 21.49 76 ASN A O 1
ATOM 608 N N . GLU A 1 77 ? 13.659 3.481 -23.972 1.00 18.68 77 GLU A N 1
ATOM 609 C CA . GLU A 1 77 ? 13.421 3.187 -22.581 1.00 20.43 77 GLU A CA 1
ATOM 610 C C . GLU A 1 77 ? 12.930 4.409 -21.825 1.00 18.73 77 GLU A C 1
ATOM 611 O O . GLU A 1 77 ? 13.345 5.516 -22.111 1.00 17.39 77 GLU A O 1
ATOM 617 N N . CYS A 1 78 ? 12.059 4.224 -20.839 1.00 15.40 78 CYS A N 1
ATOM 618 C CA . CYS A 1 78 ? 11.703 5.369 -19.961 1.00 15.98 78 CYS A CA 1
ATOM 619 C C . CYS A 1 78 ? 12.615 5.282 -18.687 1.00 16.67 78 CYS A C 1
ATOM 620 O O . CYS A 1 78 ? 12.969 4.189 -18.230 1.00 17.25 78 CYS A O 1
ATOM 623 N N . ASN A 1 79 ? 13.043 6.407 -18.164 1.00 16.25 79 ASN A N 1
ATOM 624 C CA . ASN A 1 79 ? 13.735 6.463 -16.889 1.00 19.05 79 ASN A CA 1
ATOM 625 C C . ASN A 1 79 ? 13.248 7.710 -16.132 1.00 18.47 79 ASN A C 1
ATOM 626 O O . ASN A 1 79 ? 13.992 8.599 -15.877 1.00 19.37 79 ASN A O 1
ATOM 631 N N . SER A 1 80 ? 11.968 7.733 -15.848 1.00 17.02 80 SER A N 1
ATOM 632 C CA . SER A 1 80 ? 11.297 8.885 -15.280 1.00 18.33 80 SER A CA 1
ATOM 633 C C . SER A 1 80 ? 11.093 8.828 -13.767 1.00 18.79 80 SER A C 1
ATOM 634 O O . SER A 1 80 ? 11.276 7.822 -13.177 1.00 18.92 80 SER A O 1
ATOM 637 N N . LYS A 1 81 ? 10.698 9.944 -13.185 1.00 21.10 81 LYS A N 1
ATOM 638 C CA . LYS A 1 81 ? 10.760 10.122 -11.749 1.00 23.28 81 LYS A CA 1
ATOM 639 C C . LYS A 1 81 ? 9.411 10.343 -11.080 1.00 22.58 81 LYS A C 1
ATOM 640 O O . LYS A 1 81 ? 9.057 9.590 -10.268 1.00 24.71 81 LYS A O 1
ATOM 646 N N . THR A 1 82 ? 8.647 11.362 -11.421 1.00 21.21 82 THR A N 1
ATOM 647 C CA . THR A 1 82 ? 7.355 11.441 -10.745 1.00 19.32 82 THR A CA 1
ATOM 648 C C . THR A 1 82 ? 6.374 10.343 -11.227 1.00 19.38 82 THR A C 1
ATOM 649 O O . THR A 1 82 ? 6.574 9.744 -12.239 1.00 17.67 82 THR A O 1
ATOM 653 N N . GLN A 1 83 ? 5.325 10.144 -10.451 1.00 17.28 83 GLN A N 1
ATOM 654 C CA . GLN A 1 83 ? 4.262 9.219 -10.779 1.00 17.79 83 GLN A CA 1
ATOM 655 C C . GLN A 1 83 ? 3.693 9.540 -12.159 1.00 17.10 83 GLN A C 1
ATOM 656 O O . GLN A 1 83 ? 3.528 8.647 -12.975 1.00 14.07 83 GLN A O 1
ATOM 662 N N . CYS A 1 84 ? 3.383 10.825 -12.385 1.00 14.51 84 CYS A N 1
ATOM 663 C CA . CYS A 1 84 ? 2.818 11.235 -13.676 1.00 15.37 84 CYS A CA 1
ATOM 664 C C . CYS A 1 84 ? 3.792 11.073 -14.831 1.00 15.72 84 CYS A C 1
ATOM 665 O O . CYS A 1 84 ? 3.370 10.597 -15.943 1.00 15.05 84 CYS A O 1
ATOM 668 N N . GLU A 1 85 ? 5.061 11.403 -14.566 1.00 14.53 85 GLU A N 1
ATOM 669 C CA . GLU A 1 85 ? 6.075 11.267 -15.577 1.00 12.57 85 GLU A CA 1
ATOM 670 C C . GLU A 1 85 ? 6.279 9.805 -15.974 1.00 13.66 85 GLU A C 1
ATOM 671 O O . GLU A 1 85 ? 6.375 9.494 -17.199 1.00 13.43 85 GLU A O 1
ATOM 677 N N . VAL A 1 86 ? 6.439 8.931 -14.959 1.00 12.49 86 VAL A N 1
ATOM 678 C CA . VAL A 1 86 ? 6.493 7.470 -15.226 1.00 12.12 86 VAL A CA 1
ATOM 679 C C . VAL A 1 86 ? 5.285 6.978 -16.112 1.00 12.00 86 VAL A C 1
ATOM 680 O O . VAL A 1 86 ? 5.518 6.275 -17.136 1.00 12.45 86 VAL A O 1
ATOM 684 N N . PHE A 1 87 ? 4.080 7.325 -15.682 1.00 12.82 87 PHE A N 1
ATOM 685 C CA . PHE A 1 87 ? 2.883 6.834 -16.373 1.00 13.03 87 PHE A CA 1
ATOM 686 C C . PHE A 1 87 ? 2.771 7.357 -17.771 1.00 12.78 87 PHE A C 1
ATOM 687 O O . PHE A 1 87 ? 2.570 6.581 -18.707 1.00 13.49 87 PHE A O 1
ATOM 695 N N . VAL A 1 88 ? 2.927 8.690 -17.940 1.00 12.56 88 VAL A N 1
ATOM 696 C CA . VAL A 1 88 ? 2.824 9.290 -19.281 1.00 12.48 88 VAL A CA 1
ATOM 697 C C . VAL A 1 88 ? 3.949 8.808 -20.190 1.00 12.86 88 VAL A C 1
ATOM 698 O O . VAL A 1 88 ? 3.694 8.472 -21.351 1.00 13.10 88 VAL A O 1
ATOM 702 N N . CYS A 1 89 ? 5.189 8.673 -19.681 1.00 10.98 89 CYS A N 1
ATOM 703 C CA . CYS A 1 89 ? 6.256 8.149 -20.520 1.00 10.83 89 CYS A CA 1
ATOM 704 C C . CYS A 1 89 ? 5.850 6.752 -20.986 1.00 11.01 89 CYS A C 1
ATOM 705 O O . CYS A 1 89 ? 6.086 6.374 -22.172 1.00 10.50 89 CYS A O 1
ATOM 708 N N . ALA A 1 90 ? 5.337 5.945 -20.050 1.00 10.46 90 ALA A N 1
ATOM 709 C CA . ALA A 1 90 ? 4.899 4.586 -20.397 1.00 10.07 90 ALA A CA 1
ATOM 710 C C . ALA A 1 90 ? 3.822 4.549 -21.498 1.00 12.28 90 ALA A C 1
ATOM 711 O O . ALA A 1 90 ? 3.886 3.675 -22.362 1.00 11.56 90 ALA A O 1
ATOM 713 N N . CYS A 1 91 ? 2.802 5.445 -21.421 1.00 10.77 91 CYS A N 1
ATOM 714 C CA . CYS A 1 91 ? 1.796 5.552 -22.443 1.00 8.98 91 CYS A CA 1
ATOM 715 C C . CYS A 1 91 ? 2.456 5.847 -23.804 1.00 11.51 91 CYS A C 1
ATOM 716 O O . CYS A 1 91 ? 2.066 5.226 -24.817 1.00 11.67 91 CYS A O 1
ATOM 719 N N . ASP A 1 92 ? 3.403 6.771 -23.798 1.00 10.14 92 ASP A N 1
ATOM 720 C CA . ASP A 1 92 ? 4.072 7.221 -25.065 1.00 10.16 92 ASP A CA 1
ATOM 721 C C . ASP A 1 92 ? 4.992 6.117 -25.583 1.00 10.74 92 ASP A C 1
ATOM 722 O O . ASP A 1 92 ? 5.025 5.858 -26.831 1.00 9.69 92 ASP A O 1
ATOM 727 N N . LEU A 1 93 ? 5.769 5.484 -24.666 1.00 9.59 93 LEU A N 1
ATOM 728 C CA . LEU A 1 93 ? 6.638 4.417 -25.090 1.00 11.85 93 LEU A CA 1
ATOM 729 C C . LEU A 1 93 ? 5.834 3.233 -25.720 1.00 10.68 93 LEU A C 1
ATOM 730 O O . LEU A 1 93 ? 6.269 2.702 -26.731 1.00 11.57 93 LEU A O 1
ATOM 735 N N . ALA A 1 94 ? 4.731 2.813 -25.092 1.00 11.04 94 ALA A N 1
ATOM 736 C CA . ALA A 1 94 ? 3.893 1.712 -25.659 1.0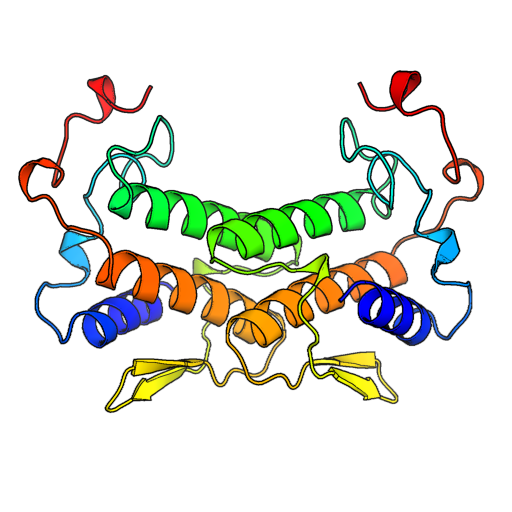0 10.83 94 ALA A CA 1
ATOM 737 C C . ALA A 1 94 ? 3.347 2.077 -27.051 1.00 10.65 94 ALA A C 1
ATOM 738 O O . ALA A 1 94 ? 3.344 1.215 -27.959 1.00 11.13 94 ALA A O 1
ATOM 740 N N . ALA A 1 95 ? 2.908 3.332 -27.195 1.00 9.60 95 ALA A N 1
ATOM 741 C CA . ALA A 1 95 ? 2.285 3.827 -28.489 1.00 10.10 95 ALA A CA 1
ATOM 742 C C . ALA A 1 95 ? 3.368 3.881 -29.577 1.00 12.00 95 ALA A C 1
ATOM 743 O O . ALA A 1 95 ? 3.157 3.428 -30.691 1.00 10.00 95 ALA A O 1
ATOM 745 N N . ALA A 1 96 ? 4.576 4.361 -29.235 1.00 11.57 96 ALA A N 1
ATOM 746 C CA . ALA A 1 96 ? 5.689 4.460 -30.203 1.00 12.17 96 ALA A CA 1
ATOM 747 C C . ALA A 1 96 ? 6.171 3.123 -30.643 1.00 14.77 96 ALA A C 1
ATOM 748 O O . ALA A 1 96 ? 6.387 2.946 -31.837 1.00 13.82 96 ALA A O 1
ATOM 750 N N . LYS A 1 97 ? 6.278 2.177 -29.699 1.00 13.45 97 LYS A N 1
ATOM 751 C CA . LYS A 1 97 ? 6.662 0.767 -30.049 1.00 15.42 97 LYS A CA 1
ATOM 752 C C . LYS A 1 97 ? 5.531 0.165 -30.954 1.00 15.54 97 LYS A C 1
ATOM 753 O O . LYS A 1 97 ? 5.825 -0.457 -31.990 1.00 17.71 97 LYS A O 1
ATOM 759 N N . CYS A 1 98 ? 4.287 0.425 -30.584 1.00 13.36 98 CYS A N 1
ATOM 760 C CA . CYS A 1 98 ? 3.099 -0.093 -31.340 1.00 14.53 98 CYS A CA 1
ATOM 761 C C . CYS A 1 98 ? 3.148 0.456 -32.760 1.00 14.15 98 CYS A C 1
ATOM 762 O O . CYS A 1 98 ? 3.065 -0.295 -33.740 1.00 16.46 98 CYS A O 1
ATOM 765 N N . LEU A 1 99 ? 3.248 1.779 -32.890 1.00 14.24 99 LEU A N 1
ATOM 766 C CA . LEU A 1 99 ? 3.296 2.381 -34.215 1.00 15.10 99 LEU A CA 1
ATOM 767 C C . LEU A 1 99 ? 4.451 1.892 -35.058 1.00 13.21 99 LEU A C 1
ATOM 768 O O . LEU A 1 99 ? 4.328 1.792 -36.285 1.00 17.15 99 LEU A O 1
ATOM 773 N N . ALA A 1 100 ? 5.619 1.721 -34.425 1.00 14.79 100 ALA A N 1
ATOM 774 C CA . ALA A 1 100 ? 6.820 1.240 -35.160 1.00 15.06 100 ALA A CA 1
ATOM 775 C C . ALA A 1 100 ? 6.687 -0.186 -35.678 1.00 18.14 100 ALA A C 1
ATOM 776 O O . ALA A 1 100 ? 7.315 -0.521 -36.672 1.00 20.06 100 ALA A O 1
ATOM 778 N N . GLN A 1 101 ? 5.879 -0.988 -35.014 1.00 18.95 101 GLN A N 1
ATOM 779 C CA . GLN A 1 101 ? 5.731 -2.426 -35.368 1.00 21.35 101 GLN A CA 1
ATOM 780 C C . GLN A 1 101 ? 4.602 -2.753 -36.316 1.00 23.67 101 GLN A C 1
ATOM 781 O O . GLN A 1 101 ? 4.720 -3.697 -37.119 1.00 25.99 101 GLN A O 1
ATOM 787 N N . GLU A 1 102 ? 3.525 -1.982 -36.245 1.00 23.01 102 GLU A N 1
ATOM 788 C CA . GLU A 1 102 ? 2.366 -2.221 -37.104 1.00 25.18 102 GLU A CA 1
ATOM 789 C C . GLU A 1 102 ? 2.694 -1.859 -38.519 1.00 26.35 102 GLU A C 1
ATOM 790 O O . GLU A 1 102 ? 3.643 -1.135 -38.766 1.00 26.41 102 GLU A O 1
ATOM 796 N N . ASP A 1 103 ? 1.941 -2.448 -39.458 1.00 29.07 103 ASP A N 1
ATOM 797 C CA . ASP A 1 103 ? 2.100 -2.163 -40.874 1.00 31.24 103 ASP A CA 1
ATOM 798 C C . ASP A 1 103 ? 1.551 -0.779 -41.222 1.00 28.57 103 ASP A C 1
ATOM 799 O O . ASP A 1 103 ? 0.402 -0.411 -40.877 1.00 27.43 103 ASP A O 1
ATOM 804 N N . TYR A 1 104 ? 2.363 -0.007 -41.910 1.00 28.33 104 TYR A N 1
ATOM 805 C CA . TYR A 1 104 ? 1.944 1.368 -42.301 1.00 27.77 104 TYR A CA 1
ATOM 806 C C . TYR A 1 104 ? 1.445 1.329 -43.722 1.00 30.28 104 TYR A C 1
ATOM 807 O O . TYR A 1 104 ? 2.226 1.252 -44.684 1.00 31.17 104 TYR A O 1
ATOM 816 N N . ASN A 1 105 ? 0.140 1.373 -43.858 1.00 28.97 105 ASN A N 1
ATOM 817 C CA . ASN A 1 105 ? -0.486 1.328 -45.172 1.00 29.34 105 ASN A CA 1
ATOM 818 C C . ASN A 1 105 ? -0.626 2.754 -45.739 1.00 28.03 105 ASN A C 1
ATOM 819 O O . ASN A 1 105 ? -1.372 3.565 -45.219 1.00 26.88 105 ASN A O 1
ATOM 824 N N . PRO A 1 106 ? 0.143 3.084 -46.811 1.00 28.37 106 PRO A N 1
ATOM 825 C CA . PRO A 1 106 ? 0.089 4.497 -47.258 1.00 26.79 106 PRO A CA 1
ATOM 826 C C . PRO A 1 106 ? -1.321 4.944 -47.697 1.00 26.52 106 PRO A C 1
ATOM 827 O O . PRO A 1 106 ? -1.607 6.156 -47.742 1.00 28.26 106 PRO A O 1
ATOM 831 N N . ALA A 1 107 ? -2.185 3.992 -48.061 1.00 25.91 107 ALA A N 1
ATOM 832 C CA . ALA A 1 107 ? -3.551 4.347 -48.458 1.00 26.85 107 ALA A CA 1
ATOM 833 C C . ALA A 1 107 ? -4.364 4.789 -47.220 1.00 26.94 107 ALA A C 1
ATOM 834 O O . ALA A 1 107 ? -5.538 5.234 -47.315 1.00 26.26 107 ALA A O 1
ATOM 836 N N . HIS A 1 108 ? -3.767 4.649 -46.046 1.00 24.89 108 HIS A N 1
ATOM 837 C CA . HIS A 1 108 ? -4.508 4.993 -44.836 1.00 25.16 108 HIS A CA 1
ATOM 838 C C . HIS A 1 108 ? -4.006 6.321 -44.270 1.00 24.85 108 HIS A C 1
ATOM 839 O O . HIS A 1 108 ? -4.479 6.786 -43.214 1.00 23.89 108 HIS A O 1
ATOM 846 N N . PHE A 1 109 ? -3.099 6.953 -45.014 1.00 24.29 109 PHE A N 1
ATOM 847 C CA . PHE A 1 109 ? -2.686 8.306 -44.702 1.00 24.24 109 PHE A CA 1
ATOM 848 C C . PHE A 1 109 ? -3.786 9.220 -45.278 1.00 24.31 109 PHE A C 1
ATOM 849 O O . PHE A 1 109 ? -4.196 9.051 -46.454 1.00 23.53 109 PHE A O 1
ATOM 857 N N . ASN A 1 110 ? -4.184 10.220 -44.507 1.00 23.56 110 ASN A N 1
ATOM 858 C CA . ASN A 1 110 ? -5.125 11.233 -45.027 1.00 24.03 110 ASN A CA 1
ATOM 859 C C . ASN A 1 110 ? -6.404 10.605 -45.638 1.00 25.65 110 ASN A C 1
ATOM 860 O O . ASN A 1 110 ? -6.739 10.826 -46.836 1.00 25.07 110 ASN A O 1
ATOM 865 N N . ILE A 1 111 ? -7.103 9.815 -44.824 1.00 23.59 111 ILE A N 1
ATOM 866 C CA . ILE A 1 111 ? -8.334 9.132 -45.306 1.00 25.48 111 ILE A CA 1
ATOM 867 C C . ILE A 1 111 ? -9.549 10.038 -45.249 1.00 25.62 111 ILE A C 1
ATOM 868 O O . ILE A 1 111 ? -9.496 11.110 -44.658 1.00 25.09 111 ILE A O 1
ATOM 873 N N . ASN A 1 112 ? -10.665 9.560 -45.832 1.00 26.66 112 ASN A N 1
ATOM 874 C CA . ASN A 1 112 ? -11.979 10.190 -45.654 1.00 26.90 112 ASN A CA 1
ATOM 875 C C . ASN A 1 112 ? -12.568 9.858 -44.294 1.00 26.45 112 ASN A C 1
ATOM 876 O O . ASN A 1 112 ? -13.208 8.800 -44.123 1.00 24.40 112 ASN A O 1
ATOM 881 N N . THR A 1 113 ? -12.320 10.718 -43.315 1.00 25.99 113 THR A N 1
ATOM 882 C CA . THR A 1 113 ? -12.781 10.426 -41.941 1.00 25.57 113 THR A CA 1
ATOM 883 C C . THR A 1 113 ? -14.300 10.613 -41.775 1.00 26.64 113 THR A C 1
ATOM 884 O O . THR A 1 113 ? -14.881 9.921 -40.970 1.00 24.30 113 THR A O 1
ATOM 888 N N . GLY A 1 114 ? -14.882 11.594 -42.472 1.00 28.33 114 GLY A N 1
ATOM 889 C CA . GLY A 1 114 ? -16.349 11.715 -42.572 1.00 29.60 114 GLY A CA 1
ATOM 890 C C . GLY A 1 114 ? -16.996 10.375 -42.918 1.00 30.59 114 GLY A C 1
ATOM 891 O O . GLY A 1 114 ? -17.905 9.949 -42.232 1.00 31.36 114 GLY A O 1
ATOM 892 N N . GLU A 1 115 ? -16.494 9.662 -43.934 1.00 29.28 115 GLU A N 1
ATOM 893 C CA . GLU A 1 115 ? -17.098 8.363 -44.314 1.00 31.13 115 GLU A CA 1
ATOM 894 C C . GLU A 1 115 ? -16.651 7.152 -43.503 1.00 30.55 115 GLU A C 1
ATOM 895 O O . GLU A 1 115 ? -17.463 6.240 -43.303 1.00 30.07 115 GLU A O 1
ATOM 901 N N . ARG A 1 116 ? -15.391 7.142 -43.037 1.00 28.31 116 ARG A N 1
ATOM 902 C CA . ARG A 1 116 ? -14.808 5.938 -42.422 1.00 28.93 116 ARG A CA 1
ATOM 903 C C . ARG A 1 116 ? -14.812 5.926 -40.897 1.00 28.08 116 ARG A C 1
ATOM 904 O O . ARG A 1 116 ? -14.622 4.873 -40.296 1.00 28.86 116 ARG A O 1
ATOM 912 N N . CYS A 1 117 ? -15.060 7.078 -40.283 1.00 27.64 117 CYS A N 1
ATOM 913 C CA . CYS A 1 117 ? -14.895 7.181 -38.846 1.00 27.32 117 CYS A CA 1
ATOM 914 C C . CYS A 1 117 ? -16.208 7.445 -38.088 1.00 29.22 117 CYS A C 1
ATOM 915 O O . CYS A 1 117 ? -16.173 8.117 -37.089 1.00 30.22 117 CYS A O 1
ATOM 918 N N . LYS A 1 118 ? -17.343 6.979 -38.610 1.00 30.82 118 LYS A N 1
ATOM 919 C CA . LYS A 1 118 ? -18.602 6.958 -37.816 1.00 32.89 118 LYS A CA 1
ATOM 920 C C . LYS A 1 118 ? -18.866 5.567 -37.252 1.00 33.94 118 LYS A C 1
ATOM 921 O O . LYS A 1 118 ? -17.969 4.964 -36.669 1.00 32.18 118 LYS A O 1
ATOM 927 N N . ASN B 1 1 ? 0.962 -7.933 -9.560 1.00 13.59 1 ASN B N 1
ATOM 928 C CA . ASN B 1 1 ? -0.191 -8.879 -9.575 1.00 12.73 1 ASN B CA 1
ATOM 929 C C . ASN B 1 1 ? -1.164 -8.452 -8.449 1.00 14.03 1 ASN B C 1
ATOM 930 O O . ASN B 1 1 ? -0.813 -7.573 -7.689 1.00 11.36 1 ASN B O 1
ATOM 935 N N . LEU B 1 2 ? -2.330 -9.109 -8.304 1.00 12.95 2 LEU B N 1
ATOM 936 C CA . LEU B 1 2 ? -3.356 -8.624 -7.361 1.00 12.88 2 LEU B CA 1
ATOM 937 C C . LEU B 1 2 ? -3.067 -8.777 -5.884 1.00 13.81 2 LEU B C 1
ATOM 938 O O . LEU B 1 2 ? -3.538 -7.988 -5.077 1.00 15.83 2 LEU B O 1
ATOM 943 N N . VAL B 1 3 ? -2.276 -9.795 -5.518 1.00 13.98 3 VAL B N 1
ATOM 944 C CA . VAL B 1 3 ? -1.676 -9.840 -4.192 1.00 13.31 3 VAL B CA 1
ATOM 945 C C . VAL B 1 3 ? -0.791 -8.655 -3.864 1.00 13.47 3 VAL B C 1
ATOM 946 O O . VAL B 1 3 ? -0.905 -8.052 -2.772 1.00 13.87 3 VAL B O 1
ATOM 950 N N . GLN B 1 4 ? 0.075 -8.265 -4.796 1.00 11.31 4 GLN B N 1
ATOM 951 C CA . GLN B 1 4 ? 0.860 -7.025 -4.587 1.00 11.49 4 GLN B CA 1
ATOM 952 C C . GLN B 1 4 ? -0.037 -5.816 -4.488 1.00 10.86 4 GLN B C 1
ATOM 953 O O . GLN B 1 4 ? 0.253 -4.929 -3.704 1.00 13.55 4 GLN B O 1
ATOM 959 N N . PHE B 1 5 ? -1.117 -5.784 -5.285 1.00 11.44 5 PHE B N 1
ATOM 960 C CA . PHE B 1 5 ? -2.079 -4.656 -5.195 1.00 12.25 5 PHE B CA 1
ATOM 961 C C . PHE B 1 5 ? -2.668 -4.625 -3.787 1.00 12.04 5 PHE B C 1
ATOM 962 O O . PHE B 1 5 ? -2.753 -3.560 -3.183 1.00 11.53 5 PHE B O 1
ATOM 970 N N . GLY B 1 6 ? -3.001 -5.806 -3.242 1.00 12.45 6 GLY B N 1
ATOM 971 C CA . GLY B 1 6 ? -3.553 -5.818 -1.859 1.00 13.99 6 GLY B CA 1
ATOM 972 C C . GLY B 1 6 ? -2.504 -5.311 -0.874 1.00 13.76 6 GLY B C 1
ATOM 973 O O . GLY B 1 6 ? -2.867 -4.576 0.058 1.00 14.52 6 GLY B O 1
ATOM 974 N N . PHE B 1 7 ? -1.222 -5.692 -1.039 1.00 11.70 7 PHE B N 1
ATOM 975 C CA A PHE B 1 7 ? -0.164 -5.172 -0.178 0.55 10.12 7 PHE B CA 1
ATOM 976 C C . PHE B 1 7 ? -0.070 -3.663 -0.300 1.00 12.47 7 PHE B C 1
ATOM 977 O O . PHE B 1 7 ? 0.126 -2.996 0.694 1.00 14.06 7 PHE B O 1
ATOM 985 N N . MET B 1 8 ? -0.196 -3.135 -1.524 1.00 11.40 8 MET B N 1
ATOM 986 C CA . MET B 1 8 ? -0.145 -1.669 -1.688 1.00 13.01 8 MET B CA 1
ATOM 987 C C . MET B 1 8 ? -1.259 -0.976 -0.936 1.00 12.48 8 MET B C 1
ATOM 988 O O . MET B 1 8 ? -1.069 0.058 -0.327 1.00 12.68 8 MET B O 1
ATOM 993 N N . ILE B 1 9 ? -2.448 -1.520 -1.011 1.00 12.05 9 ILE B N 1
ATOM 994 C CA . ILE B 1 9 ? -3.565 -0.913 -0.340 1.00 15.30 9 ILE B CA 1
ATOM 995 C C . ILE B 1 9 ? -3.269 -0.899 1.159 1.00 14.98 9 ILE B C 1
ATOM 996 O O . ILE B 1 9 ? -3.466 0.115 1.763 1.00 15.12 9 ILE B O 1
ATOM 1001 N N . GLU B 1 10 ? -2.815 -2.023 1.702 1.00 13.23 10 GLU B N 1
ATOM 1002 C CA . GLU B 1 10 ? -2.537 -2.130 3.125 1.00 15.37 10 GLU B CA 1
ATOM 1003 C C . GLU B 1 10 ? -1.445 -1.147 3.505 1.00 15.90 10 GLU B C 1
ATOM 1004 O O . GLU B 1 10 ? -1.509 -0.513 4.558 1.00 16.60 10 GLU B O 1
ATOM 1010 N N . CYS B 1 11 ? -0.443 -1.017 2.643 1.00 15.01 11 CYS B N 1
ATOM 1011 C CA . CYS B 1 11 ? 0.639 -0.080 2.909 1.00 15.18 11 CYS B CA 1
ATOM 1012 C C . CYS B 1 11 ? 0.076 1.395 2.964 1.00 16.44 11 CYS B C 1
ATOM 1013 O O . CYS B 1 11 ? 0.332 2.141 3.923 1.00 17.69 11 CYS B O 1
ATOM 1016 N N . ALA B 1 12 ? -0.703 1.769 1.941 1.00 14.36 12 ALA B N 1
ATOM 1017 C CA . ALA B 1 12 ? -1.198 3.146 1.819 1.00 13.99 12 ALA B CA 1
ATOM 1018 C C . ALA B 1 12 ? -2.177 3.515 2.934 1.00 14.43 12 ALA B C 1
ATOM 1019 O O . ALA B 1 12 ? -2.253 4.654 3.300 1.00 16.52 12 ALA B O 1
ATOM 1021 N N . ILE B 1 13 ? -2.898 2.553 3.443 1.00 15.94 13 ILE B N 1
ATOM 1022 C CA . ILE B 1 13 ? -3.868 2.860 4.503 1.00 16.40 13 ILE B CA 1
ATOM 1023 C C . ILE B 1 13 ? -3.297 2.476 5.871 1.00 18.57 13 ILE B C 1
ATOM 1024 O O . ILE B 1 13 ? -4.030 2.549 6.879 1.00 17.68 13 ILE B O 1
ATOM 1029 N N . ARG B 1 14 ? -2.006 2.130 5.940 1.00 18.90 14 ARG B N 1
ATOM 1030 C CA . ARG B 1 14 ? -1.410 1.854 7.263 1.00 21.55 14 ARG B CA 1
ATOM 1031 C C . ARG B 1 14 ? -2.188 0.735 7.990 1.00 20.30 14 ARG B C 1
ATOM 1032 O O . ARG B 1 14 ? -2.365 0.729 9.234 1.00 20.68 14 ARG B O 1
ATOM 1040 N N . ASN B 1 15 ? -2.589 -0.244 7.183 1.00 21.07 15 ASN B N 1
ATOM 1041 C CA . ASN B 1 15 ? -3.220 -1.496 7.668 1.00 23.51 15 ASN B CA 1
ATOM 1042 C C . ASN B 1 15 ? -4.529 -1.196 8.439 1.00 25.29 15 ASN B C 1
ATOM 1043 O O . ASN B 1 15 ? -4.923 -1.998 9.275 1.00 26.59 15 ASN B O 1
ATOM 1048 N N . ARG B 1 16 ? -5.172 -0.038 8.203 1.00 23.86 16 ARG B N 1
ATOM 1049 C CA . ARG B 1 16 ? -6.457 0.302 8.868 1.00 26.95 16 ARG B CA 1
ATOM 1050 C C . ARG B 1 16 ? -7.505 -0.769 8.614 1.00 26.79 16 ARG B C 1
ATOM 1051 O O . ARG B 1 16 ? -8.281 -1.043 9.463 1.00 28.86 16 ARG B O 1
ATOM 1059 N N . ARG B 1 17 ? -7.348 -1.253 7.367 1.00 27.25 17 ARG B N 1
ATOM 1060 C CA . ARG B 1 17 ? -8.310 -2.291 6.915 1.00 29.08 17 ARG B CA 1
ATOM 1061 C C . ARG B 1 17 ? -7.546 -3.359 6.139 1.00 26.91 17 ARG B C 1
ATOM 1062 O O . ARG B 1 17 ? -6.521 -3.030 5.500 1.00 25.72 17 ARG B O 1
ATOM 1070 N N . PRO B 1 18 ? -8.263 -4.694 6.115 1.00 24.45 18 PRO B N 1
ATOM 1071 C CA . PRO B 1 18 ? -7.660 -5.628 5.157 1.00 24.14 18 PRO B CA 1
ATOM 1072 C C . PRO B 1 18 ? -7.923 -5.231 3.702 1.00 23.33 18 PRO B C 1
ATOM 1073 O O . PRO B 1 18 ? -8.916 -4.572 3.420 1.00 23.66 18 PRO B O 1
ATOM 1077 N N . ALA B 1 19 ? -7.036 -5.622 2.771 1.00 21.84 19 ALA B N 1
ATOM 1078 C CA . ALA B 1 19 ? -7.296 -5.369 1.375 1.00 21.51 19 ALA B CA 1
ATOM 1079 C C . ALA B 1 19 ? -8.616 -6.012 0.916 1.00 23.53 19 ALA B C 1
ATOM 1080 O O . ALA B 1 19 ? -9.240 -5.522 -0.041 1.00 21.98 19 ALA B O 1
ATOM 1082 N N . LEU B 1 20 ? -8.989 -7.132 1.538 1.00 23.46 20 LEU B N 1
ATOM 1083 C CA . LEU B 1 20 ? -10.277 -7.808 1.231 1.00 26.69 20 LEU B CA 1
ATOM 1084 C C . LEU B 1 20 ? -11.450 -6.840 1.204 1.00 26.01 20 LEU B C 1
ATOM 1085 O O . LEU B 1 20 ? -12.391 -7.023 0.404 1.00 25.15 20 LEU B O 1
ATOM 1090 N N . ASP B 1 21 ? -11.409 -5.817 2.072 1.00 25.83 21 ASP B N 1
ATOM 1091 C CA . ASP B 1 21 ? -12.539 -4.854 2.148 1.00 26.35 21 ASP B CA 1
ATOM 1092 C C . ASP B 1 21 ? -12.788 -4.045 0.879 1.00 24.72 21 ASP B C 1
ATOM 1093 O O . ASP B 1 21 ? -13.892 -3.516 0.676 1.00 26.68 21 ASP B O 1
ATOM 1098 N N . PHE B 1 22 ? -11.766 -3.956 0.062 1.00 23.26 22 PHE B N 1
ATOM 1099 C CA . PHE B 1 22 ? -11.822 -3.203 -1.170 1.00 24.41 22 PHE B CA 1
ATOM 1100 C C . PHE B 1 22 ? -12.097 -4.128 -2.321 1.00 25.68 22 PHE B C 1
ATOM 1101 O O . PHE B 1 22 ? -11.871 -3.733 -3.490 1.00 27.09 22 PHE B O 1
ATOM 1109 N N . MET B 1 23 ? -12.549 -5.353 -2.021 1.00 26.90 23 MET B N 1
ATOM 1110 C CA . MET B 1 23 ? -12.672 -6.382 -3.066 1.00 28.88 23 MET B CA 1
ATOM 1111 C C . MET B 1 23 ? -14.104 -6.863 -3.264 1.00 29.16 23 MET B C 1
ATOM 1112 O O . MET B 1 23 ? -14.373 -7.726 -4.103 1.00 31.00 23 MET B O 1
ATOM 1117 N N . ASN B 1 24 ? -15.006 -6.256 -2.513 1.00 29.45 24 ASN B N 1
ATOM 1118 C CA . ASN B 1 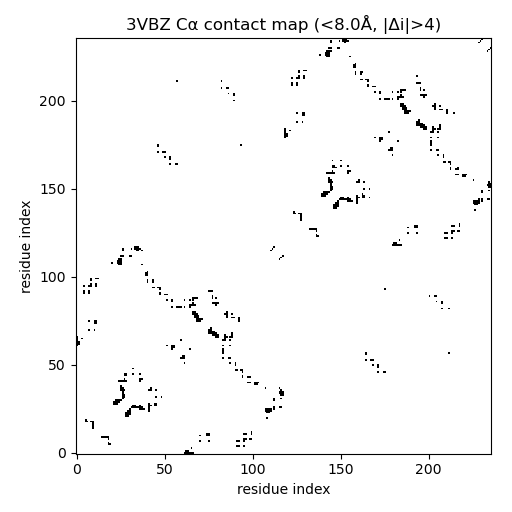24 ? -16.428 -6.377 -2.736 1.00 31.02 24 ASN B CA 1
ATOM 1119 C C . ASN B 1 24 ? -17.117 -5.067 -2.281 1.00 29.19 24 ASN B C 1
ATOM 1120 O O . ASN B 1 24 ? -17.809 -5.011 -1.247 1.00 31.59 24 ASN B O 1
ATOM 1125 N N . TYR B 1 25 ? -16.891 -4.023 -3.069 1.00 27.70 25 TYR B N 1
ATOM 1126 C CA . TYR B 1 25 ? -17.268 -2.672 -2.696 1.00 26.34 25 TYR B CA 1
ATOM 1127 C C . TYR B 1 25 ? -17.763 -1.930 -3.929 1.00 26.31 25 TYR B C 1
ATOM 1128 O O . TYR B 1 25 ? -17.057 -1.819 -4.921 1.00 25.25 25 TYR B O 1
ATOM 1137 N N . GLY B 1 26 ? -19.023 -1.479 -3.874 1.00 28.19 26 GLY B N 1
ATOM 1138 C CA . GLY B 1 26 ? -19.598 -0.708 -4.980 1.00 26.64 26 GLY B CA 1
ATOM 1139 C C . GLY B 1 26 ? -19.797 -1.481 -6.233 1.00 26.36 26 GLY B C 1
ATOM 1140 O O . GLY B 1 26 ? -19.934 -2.737 -6.251 1.00 26.95 26 GLY B O 1
ATOM 1141 N N . CYS B 1 27 ? -19.820 -0.717 -7.325 1.00 25.33 27 CYS B N 1
ATOM 1142 C CA . CYS B 1 27 ? -20.008 -1.281 -8.630 1.00 25.45 27 CYS B CA 1
ATOM 1143 C C . CYS B 1 27 ? -18.744 -1.714 -9.263 1.00 23.14 27 CYS B C 1
ATOM 1144 O O . CYS B 1 27 ? -18.816 -2.455 -10.255 1.00 24.75 27 CYS B O 1
ATOM 1147 N N . TYR B 1 28 ? -17.589 -1.237 -8.737 1.00 20.73 28 TYR B N 1
ATOM 1148 C CA . TYR B 1 28 ? -16.286 -1.506 -9.355 1.00 19.29 28 TYR B CA 1
ATOM 1149 C C . TYR B 1 28 ? -15.187 -2.118 -8.481 1.00 18.83 28 TYR B C 1
ATOM 1150 O O . TYR B 1 28 ? -14.270 -2.654 -9.032 1.00 17.77 28 TYR B O 1
ATOM 1159 N N . CYS B 1 29 ? -15.264 -1.995 -7.168 1.00 19.23 29 CYS B N 1
ATOM 1160 C CA . CYS B 1 29 ? -14.149 -2.529 -6.336 1.00 21.74 29 CYS B CA 1
ATOM 1161 C C . CYS B 1 29 ? -14.356 -4.065 -6.076 1.00 23.05 29 CYS B C 1
ATOM 1162 O O . CYS B 1 29 ? -14.999 -4.455 -5.102 1.00 24.54 29 CYS B O 1
ATOM 1165 N N . GLY B 1 30 ? -13.803 -4.867 -6.982 1.00 25.43 30 GLY B N 1
ATOM 1166 C CA . GLY B 1 30 ? -13.915 -6.346 -6.982 1.00 27.34 30 GLY B CA 1
ATOM 1167 C C . GLY B 1 30 ? -15.216 -6.940 -7.520 1.00 30.06 30 GLY B C 1
ATOM 1168 O O . GLY B 1 30 ? -15.520 -8.128 -7.302 1.00 32.19 30 GLY B O 1
ATOM 1169 N N . THR B 1 31 ? -16.031 -6.141 -8.199 1.00 30.82 31 THR B N 1
ATOM 1170 C CA . THR B 1 31 ? -17.329 -6.661 -8.642 1.00 31.39 31 THR B CA 1
ATOM 1171 C C . THR B 1 31 ? -17.441 -6.617 -10.171 1.00 32.58 31 THR B C 1
ATOM 1172 O O . THR B 1 31 ? -16.418 -6.768 -10.909 1.00 31.91 31 THR B O 1
ATOM 1176 N N . VAL B 1 32 ? -18.647 -6.310 -10.672 1.00 33.08 32 VAL B N 1
ATOM 1177 C CA . VAL B 1 32 ? -18.858 -6.332 -12.139 1.00 32.10 32 VAL B CA 1
ATOM 1178 C C . VAL B 1 32 ? -18.147 -5.264 -12.906 1.00 30.92 32 VAL B C 1
ATOM 1179 O O . VAL B 1 32 ? -17.746 -5.466 -14.092 1.00 32.04 32 VAL B O 1
ATOM 1183 N N . GLY B 1 33 ? -17.829 -4.141 -12.261 1.00 28.53 33 GLY B N 1
ATOM 1184 C CA . GLY B 1 33 ? -17.197 -3.127 -13.064 1.00 24.46 33 GLY B CA 1
ATOM 1185 C C . GLY B 1 33 ? -18.169 -2.606 -14.121 1.00 24.48 33 GLY B C 1
ATOM 1186 O O . GLY B 1 33 ? -17.778 -2.342 -15.274 1.00 23.24 33 GLY B O 1
ATOM 1187 N N . ARG B 1 34 ? -19.409 -2.415 -13.714 1.00 23.17 34 ARG B N 1
ATOM 1188 C CA . ARG B 1 34 ? -20.402 -1.759 -14.588 1.00 24.77 34 ARG B CA 1
ATOM 1189 C C . ARG B 1 34 ? -21.130 -0.662 -13.847 1.00 24.78 34 ARG B C 1
ATOM 1190 O O . ARG B 1 34 ? -21.179 -0.646 -12.624 1.00 24.44 34 ARG B O 1
ATOM 1198 N N . GLY B 1 35 ? -21.768 0.223 -14.597 1.00 25.69 35 GLY B N 1
ATOM 1199 C CA . GLY B 1 35 ? -22.675 1.195 -14.008 1.00 26.94 35 GLY B CA 1
ATOM 1200 C C . GLY B 1 35 ? -22.074 2.477 -13.459 1.00 27.01 35 GLY B C 1
ATOM 1201 O O . GLY B 1 35 ? -20.914 2.814 -13.696 1.00 25.41 35 GLY B O 1
ATOM 1202 N N . THR B 1 36 ? -22.874 3.168 -12.681 1.00 27.54 36 THR B N 1
ATOM 1203 C CA . THR B 1 36 ? -22.451 4.402 -12.042 1.00 27.83 36 THR B CA 1
ATOM 1204 C C . THR B 1 36 ? -21.627 4.093 -10.774 1.00 25.99 36 THR B C 1
ATOM 1205 O O . THR B 1 36 ? -22.146 3.502 -9.841 1.00 26.04 36 THR B O 1
ATOM 1209 N N . PRO B 1 37 ? -20.338 4.495 -10.727 1.00 24.58 37 PRO B N 1
ATOM 1210 C CA . PRO B 1 37 ? -19.697 4.332 -9.392 1.00 23.14 37 PRO B CA 1
ATOM 1211 C C . PRO B 1 37 ? -20.568 4.885 -8.245 1.00 25.21 37 PRO B C 1
ATOM 1212 O O . PRO B 1 37 ? -21.181 5.992 -8.372 1.00 25.94 37 PRO B O 1
ATOM 1216 N N . VAL B 1 38 ? -20.589 4.150 -7.133 1.00 24.76 38 VAL B N 1
ATOM 1217 C CA . VAL B 1 38 ? -21.395 4.542 -5.957 1.00 26.66 38 VAL B CA 1
ATOM 1218 C C . VAL B 1 38 ? -20.823 5.688 -5.157 1.00 25.75 38 VAL B C 1
ATOM 1219 O O . VAL B 1 38 ? -21.551 6.360 -4.499 1.00 27.72 38 VAL B O 1
ATOM 1223 N N . ASP B 1 39 ? -19.509 5.940 -5.267 1.00 25.57 39 ASP B N 1
ATOM 1224 C CA . ASP B 1 39 ? -18.877 7.075 -4.638 1.00 23.60 39 ASP B CA 1
ATOM 1225 C C . ASP B 1 39 ? -17.496 7.300 -5.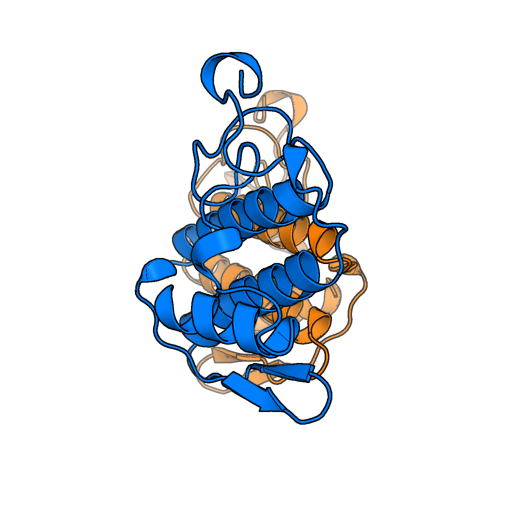286 1.00 23.59 39 ASP B C 1
ATOM 1226 O O . ASP B 1 39 ? -17.135 6.601 -6.233 1.00 19.15 39 ASP B O 1
ATOM 1231 N N . ASP B 1 40 ? -16.715 8.251 -4.788 1.00 22.82 40 ASP B N 1
ATOM 1232 C CA . ASP B 1 40 ? -15.431 8.475 -5.438 1.00 21.18 40 ASP B CA 1
ATOM 1233 C C . ASP B 1 40 ? -14.414 7.361 -5.138 1.00 18.83 40 ASP B C 1
ATOM 1234 O O . ASP B 1 40 ? -13.521 7.165 -5.916 1.00 17.96 40 ASP B O 1
ATOM 1239 N N . LEU B 1 41 ? -14.592 6.630 -4.036 1.00 19.03 41 LEU B N 1
ATOM 1240 C CA A LEU B 1 41 ? -13.788 5.439 -3.728 0.01 18.28 41 LEU B CA 1
ATOM 1241 C CA B LEU B 1 41 ? -13.767 5.468 -3.718 0.99 19.56 41 LEU B CA 1
ATOM 1242 C C . LEU B 1 41 ? -13.999 4.396 -4.831 1.00 18.33 41 LEU B C 1
ATOM 1243 O O . LEU B 1 41 ? -13.062 3.841 -5.423 1.00 16.60 41 LEU B O 1
ATOM 1252 N N . ASP B 1 42 ? -15.252 4.150 -5.145 1.00 17.03 42 ASP B N 1
ATOM 1253 C CA . ASP B 1 42 ? -15.597 3.203 -6.161 1.00 17.62 42 ASP B CA 1
ATOM 1254 C C . ASP B 1 42 ? -15.006 3.662 -7.507 1.00 15.84 42 ASP B C 1
ATOM 1255 O O . ASP B 1 42 ? -14.522 2.852 -8.319 1.00 16.62 42 ASP B O 1
ATOM 1260 N N . ARG B 1 43 ? -14.995 4.973 -7.733 1.00 16.70 43 ARG B N 1
ATOM 1261 C CA . ARG B 1 43 ? -14.464 5.508 -8.972 1.00 17.16 43 ARG B CA 1
ATOM 1262 C C . ARG B 1 43 ? -12.951 5.220 -9.110 1.00 16.92 43 ARG B C 1
ATOM 1263 O O . ARG B 1 43 ? -12.504 5.000 -10.232 1.00 16.53 43 ARG B O 1
ATOM 1271 N N . CYS B 1 44 ? -12.181 5.207 -8.003 1.00 14.25 44 CYS B N 1
ATOM 1272 C CA . CYS B 1 44 ? -10.798 4.710 -8.058 1.00 15.47 44 CYS B CA 1
ATOM 1273 C C . CYS B 1 44 ? -10.697 3.329 -8.746 1.00 14.54 44 CYS B C 1
ATOM 1274 O O . CYS B 1 44 ? -9.777 3.082 -9.529 1.00 16.27 44 CYS B O 1
ATOM 1277 N N . CYS B 1 45 ? -11.641 2.453 -8.423 1.00 15.62 45 CYS B N 1
ATOM 1278 C CA . CYS B 1 45 ? -11.677 1.068 -8.930 1.00 14.86 45 CYS B CA 1
ATOM 1279 C C . CYS B 1 45 ? -12.102 1.067 -10.407 1.00 15.62 45 CYS B C 1
ATOM 1280 O O . CYS B 1 45 ? -11.575 0.242 -11.225 1.00 15.78 45 CYS B O 1
ATOM 1283 N N . GLN B 1 46 ? -13.000 2.014 -10.760 1.00 15.92 46 GLN B N 1
ATOM 1284 C CA . GLN B 1 46 ? -13.332 2.137 -12.164 1.00 16.35 46 GLN B CA 1
ATOM 1285 C C . GLN B 1 46 ? -12.065 2.558 -12.996 1.00 16.09 46 GLN B C 1
ATOM 1286 O O . GLN B 1 46 ? -11.777 1.969 -14.054 1.00 14.94 46 GLN B O 1
ATOM 1292 N N . VAL B 1 47 ? -11.327 3.586 -12.534 1.00 14.86 47 VAL B N 1
ATOM 1293 C CA . VAL B 1 47 ? -10.100 4.043 -13.180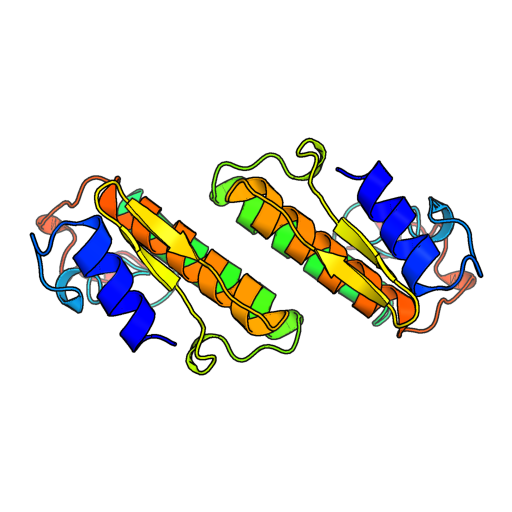 1.00 14.67 47 VAL B CA 1
ATOM 1294 C C . VAL B 1 47 ? -9.102 2.903 -13.231 1.00 13.47 47 VAL B C 1
ATOM 1295 O O . VAL B 1 47 ? -8.460 2.713 -14.245 1.00 14.48 47 VAL B O 1
ATOM 1299 N N . HIS B 1 48 ? -9.009 2.133 -12.139 1.00 13.40 48 HIS B N 1
ATOM 1300 C CA . HIS B 1 48 ? -8.062 1.000 -12.081 1.00 13.68 48 HIS B CA 1
ATOM 1301 C C . HIS B 1 48 ? -8.409 -0.031 -13.182 1.00 13.51 48 HIS B C 1
ATOM 1302 O O . HIS B 1 48 ? -7.506 -0.538 -13.889 1.00 13.45 48 HIS B O 1
ATOM 1309 N N . ASP B 1 49 ? -9.690 -0.330 -13.328 1.00 13.78 49 ASP B N 1
ATOM 1310 C CA . ASP B 1 49 ? -10.122 -1.277 -14.392 1.00 15.47 49 ASP B CA 1
ATOM 1311 C C . ASP B 1 49 ? -9.701 -0.683 -15.769 1.00 14.66 49 ASP B C 1
ATOM 1312 O O . ASP B 1 49 ? -9.244 -1.400 -16.674 1.00 14.51 49 ASP B O 1
ATOM 1317 N N . GLU B 1 50 ? -9.852 0.628 -15.914 1.00 13.91 50 GLU B N 1
ATOM 1318 C CA . GLU B 1 50 ? -9.525 1.236 -17.222 1.00 13.60 50 GLU B CA 1
ATOM 1319 C C . GLU B 1 50 ? -8.029 1.193 -17.481 1.00 12.56 50 GLU B C 1
ATOM 1320 O O . GLU B 1 50 ? -7.614 1.029 -18.615 1.00 11.60 50 GLU B O 1
ATOM 1326 N N . CYS B 1 51 ? -7.249 1.347 -16.420 1.00 10.77 51 CYS B N 1
ATOM 1327 C CA . CYS B 1 51 ? -5.808 1.265 -16.476 1.00 11.49 51 CYS B CA 1
ATOM 1328 C C . CYS B 1 51 ? -5.407 -0.156 -16.830 1.00 13.13 51 CYS B C 1
ATOM 1329 O O . CYS B 1 51 ? -4.573 -0.340 -17.735 1.00 13.02 51 CYS B O 1
ATOM 1332 N N . TYR B 1 52 ? -6.070 -1.174 -16.242 1.00 11.80 52 TYR B N 1
ATOM 1333 C CA . TYR B 1 52 ? -5.783 -2.551 -16.631 1.00 12.43 52 TYR B CA 1
ATOM 1334 C C . TYR B 1 52 ? -6.190 -2.831 -18.099 1.00 13.57 52 TYR B C 1
ATOM 1335 O O . TYR B 1 52 ? -5.491 -3.555 -18.815 1.00 14.11 52 TYR B O 1
ATOM 1344 N N . ALA B 1 53 ? -7.264 -2.183 -18.580 1.00 13.74 53 ALA B N 1
ATOM 1345 C CA . ALA B 1 53 ? -7.733 -2.463 -19.961 1.00 14.55 53 ALA B CA 1
ATOM 1346 C C . ALA B 1 53 ? -6.683 -1.912 -20.951 1.00 15.36 53 ALA B C 1
ATOM 1347 O O . ALA B 1 53 ? -6.377 -2.540 -21.978 1.00 13.00 53 ALA B O 1
ATOM 1349 N N . THR B 1 54 ? -6.065 -0.782 -20.602 1.00 12.86 54 THR B N 1
ATOM 1350 C CA . THR B 1 54 ? -5.013 -0.213 -21.474 1.00 12.85 54 THR B CA 1
ATOM 1351 C C . THR B 1 54 ? -3.772 -1.213 -21.383 1.00 13.35 54 THR B C 1
ATOM 1352 O O . THR B 1 54 ? -3.174 -1.527 -22.420 1.00 12.52 54 THR B O 1
ATOM 1356 N N . ALA B 1 55 ? -3.395 -1.660 -20.177 1.00 12.40 55 ALA B N 1
ATOM 1357 C CA . ALA B 1 55 ? -2.264 -2.553 -20.052 1.00 13.45 55 ALA B CA 1
ATOM 1358 C C . ALA B 1 55 ? -2.510 -3.781 -20.937 1.00 14.14 55 ALA B C 1
ATOM 1359 O O . ALA B 1 55 ? -1.597 -4.244 -21.592 1.00 15.06 55 ALA B O 1
ATOM 1361 N N . GLU B 1 56 ? -3.749 -4.293 -20.959 1.00 13.60 56 GLU B N 1
ATOM 1362 C CA . GLU B 1 56 ? -4.009 -5.485 -21.814 1.00 14.29 56 GLU B CA 1
ATOM 1363 C C . GLU B 1 56 ? -3.782 -5.128 -23.307 1.00 15.60 56 GLU B C 1
ATOM 1364 O O . GLU B 1 56 ? -3.231 -5.957 -24.035 1.00 16.87 56 GLU B O 1
ATOM 1370 N N . LYS B 1 57 ? -4.296 -3.984 -23.760 1.00 15.06 57 LYS B N 1
ATOM 1371 C CA . LYS B 1 57 ? -4.014 -3.559 -25.171 1.00 15.06 57 LYS B CA 1
ATOM 1372 C C . LYS B 1 57 ? -2.551 -3.409 -25.453 1.00 15.80 57 LYS B C 1
ATOM 1373 O O . LYS B 1 57 ? -2.158 -3.555 -26.639 1.00 16.17 57 LYS B O 1
ATOM 1379 N N . HIS B 1 58 ? -1.745 -3.082 -24.418 1.00 14.46 58 HIS B N 1
ATOM 1380 C CA . HIS B 1 58 ? -0.292 -2.985 -24.590 1.00 16.99 58 HIS B CA 1
ATOM 1381 C C . HIS B 1 58 ? 0.391 -4.333 -24.718 1.00 17.80 58 HIS B C 1
ATOM 1382 O O . HIS B 1 58 ? 1.643 -4.410 -24.938 1.00 18.34 58 HIS B O 1
ATOM 1389 N N . GLY B 1 59 ? -0.374 -5.403 -24.524 1.00 17.71 59 GLY B N 1
ATOM 1390 C CA . GLY B 1 59 ? 0.193 -6.750 -24.565 1.00 18.36 59 GLY B CA 1
ATOM 1391 C C . GLY B 1 59 ? 0.526 -7.314 -23.177 1.00 18.51 59 GLY B C 1
ATOM 1392 O O . GLY B 1 59 ? 1.170 -8.345 -23.071 1.00 19.16 59 GLY B O 1
ATOM 1393 N N . CYS B 1 60 ? 0.104 -6.626 -22.116 1.00 15.76 60 CYS B N 1
ATOM 1394 C CA . CYS B 1 60 ? 0.334 -7.074 -20.734 1.00 16.54 60 CYS B CA 1
ATOM 1395 C C . CYS B 1 60 ? -0.841 -7.894 -20.165 1.00 16.33 60 CYS B C 1
ATOM 1396 O O . CYS B 1 60 ? -1.963 -7.894 -20.695 1.00 15.99 60 CYS B O 1
ATOM 1399 N N . TYR B 1 61 ? -0.540 -8.598 -19.086 1.00 17.17 61 TYR B N 1
ATOM 1400 C CA . TYR B 1 61 ? -1.528 -9.429 -18.376 1.00 15.49 61 TYR B CA 1
ATOM 1401 C C . TYR B 1 61 ? -1.458 -8.919 -16.934 1.00 16.22 61 TYR B C 1
ATOM 1402 O O . TYR B 1 61 ? -0.779 -9.484 -16.096 1.00 16.68 61 TYR B O 1
ATOM 1411 N N . PRO B 1 62 ? -2.185 -7.832 -16.670 1.00 18.84 62 PRO B N 1
ATOM 1412 C CA . PRO B 1 62 ? -1.926 -7.125 -15.414 1.00 20.35 62 PRO B CA 1
ATOM 1413 C C . PRO B 1 62 ? -2.102 -7.976 -14.155 1.00 23.12 62 PRO B C 1
ATOM 1414 O O . PRO B 1 62 ? -1.243 -7.942 -13.219 1.00 24.78 62 PRO B O 1
ATOM 1418 N N . SER B 1 63 ? -3.161 -8.785 -14.118 1.00 23.69 63 SER B N 1
ATOM 1419 C CA . SER B 1 63 ? -3.512 -9.548 -12.923 1.00 25.98 63 SER B CA 1
ATOM 1420 C C . SER B 1 63 ? -2.396 -10.532 -12.639 1.00 26.01 63 SER B C 1
ATOM 1421 O O . SER B 1 63 ? -2.192 -10.907 -11.451 1.00 28.16 63 SER B O 1
ATOM 1424 N N . LEU B 1 64 ? -1.624 -10.853 -13.697 1.00 24.40 64 LEU B N 1
ATOM 1425 C CA . LEU B 1 64 ? -0.572 -11.868 -13.684 1.00 24.47 64 LEU B CA 1
ATOM 1426 C C . LEU B 1 64 ? 0.846 -11.299 -13.541 1.00 24.05 64 LEU B C 1
ATOM 1427 O O . LEU B 1 64 ? 1.725 -11.974 -13.091 1.00 26.99 64 LEU B O 1
ATOM 1432 N N . THR B 1 65 ? 1.091 -10.080 -13.959 1.00 22.06 65 THR B N 1
ATOM 1433 C CA . THR B 1 65 ? 2.450 -9.593 -13.929 1.00 21.15 65 THR B CA 1
ATOM 1434 C C . THR B 1 65 ? 2.954 -9.281 -12.484 1.00 20.92 65 THR B C 1
ATOM 1435 O O . THR B 1 65 ? 2.260 -8.708 -11.647 1.00 21.51 65 THR B O 1
ATOM 1439 N N . THR B 1 66 ? 4.175 -9.646 -12.180 1.00 17.94 66 THR B N 1
ATOM 1440 C CA A THR B 1 66 ? 4.695 -9.442 -10.849 0.22 17.33 66 THR B CA 1
ATOM 1441 C CA B THR B 1 66 ? 4.678 -9.431 -10.837 0.78 17.25 66 THR B CA 1
ATOM 1442 C C . THR B 1 66 ? 5.710 -8.317 -10.958 1.00 16.90 66 THR B C 1
ATOM 1443 O O . THR B 1 66 ? 6.728 -8.448 -11.723 1.00 16.54 66 THR B O 1
ATOM 1450 N N . TYR B 1 67 ? 5.455 -7.216 -10.267 1.00 14.62 67 TYR B N 1
ATOM 1451 C CA . TYR B 1 67 ? 6.325 -6.086 -10.416 1.00 13.45 67 TYR B CA 1
ATOM 1452 C C . TYR B 1 67 ? 7.179 -5.891 -9.142 1.00 15.16 67 TYR B C 1
ATOM 1453 O O . TYR B 1 67 ? 7.146 -6.726 -8.173 1.00 14.62 67 TYR B O 1
ATOM 1462 N N . GLN B 1 68 ? 7.979 -4.758 -9.085 1.00 15.33 68 GLN B N 1
ATOM 1463 C CA . GLN B 1 68 ? 8.809 -4.414 -7.934 1.00 17.07 68 GLN B CA 1
ATOM 1464 C C . GLN B 1 68 ? 8.398 -3.051 -7.423 1.00 15.03 68 GLN B C 1
ATOM 1465 O O . GLN B 1 68 ? 8.310 -2.104 -8.173 1.00 14.78 68 GLN B O 1
ATOM 1471 N N . TRP B 1 69 ? 8.228 -3.111 -6.129 1.00 14.22 69 TRP B N 1
ATOM 1472 C CA . TRP B 1 69 ? 7.729 -1.861 -5.571 1.00 13.73 69 TRP B CA 1
ATOM 1473 C C . TRP B 1 69 ? 8.164 -1.817 -4.110 1.00 15.76 69 TRP B C 1
ATOM 1474 O O . TRP B 1 69 ? 8.659 -2.856 -3.532 1.00 15.27 69 TRP B O 1
ATOM 1485 N N . GLU B 1 70 ? 7.928 -0.674 -3.463 1.00 16.76 70 GLU B N 1
ATOM 1486 C CA . GLU B 1 70 ? 8.404 -0.546 -2.102 1.00 20.17 70 GLU B CA 1
ATOM 1487 C C . GLU B 1 70 ? 7.374 0.166 -1.257 1.00 18.47 70 GLU B C 1
ATOM 1488 O O . GLU B 1 70 ? 6.772 1.081 -1.718 1.00 16.20 70 GLU B O 1
ATOM 1494 N N . CYS B 1 71 ? 7.186 -0.287 -0.010 1.00 18.15 71 CYS B N 1
ATOM 1495 C CA . CYS B 1 71 ? 6.356 0.384 0.974 1.00 20.13 71 CYS B CA 1
ATOM 1496 C C . CYS B 1 71 ? 7.270 1.180 1.917 1.00 23.37 71 CYS B C 1
ATOM 1497 O O . CYS B 1 71 ? 7.855 0.606 2.795 1.00 26.85 71 CYS B O 1
ATOM 1500 N N . ARG B 1 72 ? 7.444 2.471 1.665 1.00 25.10 72 ARG B N 1
ATOM 1501 C CA . ARG B 1 72 ? 8.332 3.302 2.446 1.00 29.43 72 ARG B CA 1
ATOM 1502 C C . ARG B 1 72 ? 7.560 4.050 3.541 1.00 27.08 72 ARG B C 1
ATOM 1503 O O . ARG B 1 72 ? 6.321 3.861 3.750 1.00 22.79 72 ARG B O 1
ATOM 1511 N N . GLN B 1 73 ? 8.308 4.882 4.231 1.00 28.19 73 GLN B N 1
ATOM 1512 C CA . GLN B 1 73 ? 7.783 5.608 5.376 1.00 29.26 73 GLN B CA 1
ATOM 1513 C C . GLN B 1 73 ? 6.699 6.557 4.945 1.00 27.31 73 GLN B C 1
ATOM 1514 O O . GLN B 1 73 ? 5.693 6.697 5.642 1.00 25.90 73 GLN B O 1
ATOM 1520 N N . VAL B 1 74 ? 6.913 7.221 3.808 1.00 27.04 74 VAL B N 1
ATOM 1521 C CA . VAL B 1 74 ? 5.968 8.233 3.389 1.00 28.81 74 VAL B CA 1
ATOM 1522 C C . VAL B 1 74 ? 5.082 7.851 2.262 1.00 29.07 74 VAL B C 1
ATOM 1523 O O . VAL B 1 74 ? 4.447 8.771 1.664 1.00 31.87 74 VAL B O 1
ATOM 1527 N N . GLY B 1 75 ? 5.015 6.539 1.965 1.00 28.09 75 GLY B N 1
ATOM 1528 C CA . GLY B 1 75 ? 4.070 5.995 0.982 1.00 27.39 75 GLY B CA 1
ATOM 1529 C C . GLY B 1 75 ? 4.645 5.009 -0.039 1.00 26.37 75 GLY B C 1
ATOM 1530 O O . GLY B 1 75 ? 5.709 4.529 0.141 1.00 27.98 75 GLY B O 1
ATOM 1531 N N . ASN B 1 76 ? 3.947 4.789 -1.148 1.00 24.68 76 ASN B N 1
ATOM 1532 C CA . ASN B 1 76 ? 4.247 3.708 -2.092 1.00 21.36 76 ASN B CA 1
ATOM 1533 C C . ASN B 1 76 ? 5.232 4.243 -3.122 1.00 19.38 76 ASN B C 1
ATOM 1534 O O . ASN B 1 76 ? 5.144 5.424 -3.493 1.00 16.72 76 ASN B O 1
ATOM 1539 N N . GLU B 1 77 ? 6.091 3.365 -3.620 1.00 16.51 77 GLU B N 1
ATOM 1540 C CA . GLU B 1 77 ? 6.949 3.654 -4.773 1.00 18.56 77 GLU B CA 1
ATOM 1541 C C . GLU B 1 77 ? 7.074 2.444 -5.672 1.00 16.63 77 GLU B C 1
ATOM 1542 O O . GLU B 1 77 ? 7.299 1.351 -5.151 1.00 16.51 77 GLU B O 1
ATOM 1548 N N . CYS B 1 78 ? 7.052 2.631 -7.012 1.00 15.14 78 CYS B N 1
ATOM 1549 C CA . CYS B 1 78 ? 7.376 1.498 -7.918 1.00 16.15 78 CYS B CA 1
ATOM 1550 C C . CYS B 1 78 ? 8.857 1.612 -8.308 1.00 16.83 78 CYS B C 1
ATOM 1551 O O . CYS B 1 78 ? 9.370 2.736 -8.426 1.00 17.24 78 CYS B O 1
ATOM 1554 N N . ASN B 1 79 ? 9.532 0.492 -8.425 1.00 15.45 79 ASN B N 1
ATOM 1555 C CA . ASN B 1 79 ? 10.863 0.456 -8.979 1.00 20.55 79 ASN B CA 1
ATOM 1556 C C . ASN B 1 79 ? 11.060 -0.785 -9.849 1.00 18.91 79 ASN B C 1
ATOM 1557 O O . ASN B 1 79 ? 11.823 -1.634 -9.531 1.00 21.01 79 ASN B O 1
ATOM 1562 N N . SER B 1 80 ? 10.294 -0.850 -10.920 1.00 18.76 80 SER B N 1
ATOM 1563 C CA . SER B 1 80 ? 10.118 -2.044 -11.731 1.00 18.72 80 SER B CA 1
ATOM 1564 C C . SER B 1 80 ? 10.969 -2.041 -13.014 1.00 21.93 80 SER B C 1
ATOM 1565 O O . SER B 1 80 ? 11.413 -1.024 -13.400 1.00 21.25 80 SER B O 1
ATOM 1568 N N . LYS B 1 81 ? 11.150 -3.210 -13.637 1.00 24.08 81 LYS B N 1
ATOM 1569 C CA . LYS B 1 81 ? 12.047 -3.324 -14.789 1.00 27.85 81 LYS B CA 1
ATOM 1570 C C . LYS B 1 81 ? 11.371 -3.413 -16.168 1.00 26.46 81 LYS B C 1
ATOM 1571 O O . LYS B 1 81 ? 11.565 -2.599 -16.996 1.00 27.59 81 LYS B O 1
ATOM 1577 N N . THR B 1 82 ? 10.606 -4.453 -16.392 1.00 25.06 82 THR B N 1
ATOM 1578 C CA . THR B 1 82 ? 9.917 -4.649 -17.620 1.00 23.34 82 THR B CA 1
ATOM 1579 C C . THR B 1 82 ? 8.948 -3.475 -17.934 1.00 21.06 82 THR B C 1
ATOM 1580 O O . THR B 1 82 ? 8.456 -2.847 -17.052 1.00 18.53 82 THR B O 1
ATOM 1584 N N . GLN B 1 83 ? 8.735 -3.213 -19.209 1.00 19.68 83 GLN B N 1
ATOM 1585 C CA . GLN B 1 83 ? 7.702 -2.279 -19.653 1.00 18.42 83 GLN B CA 1
ATOM 1586 C C . GLN B 1 83 ? 6.338 -2.610 -19.021 1.00 16.97 83 GLN B C 1
ATOM 1587 O O . GLN B 1 83 ? 5.657 -1.745 -18.495 1.00 14.05 83 GLN B O 1
ATOM 1593 N N . CYS B 1 84 ? 5.954 -3.880 -19.078 1.00 15.62 84 CYS B N 1
ATOM 1594 C CA . CYS B 1 84 ? 4.703 -4.248 -18.470 1.00 14.50 84 CYS B CA 1
ATOM 1595 C C . CYS B 1 84 ? 4.673 -4.124 -16.952 1.00 13.35 84 CYS B C 1
ATOM 1596 O O . CYS B 1 84 ? 3.640 -3.705 -16.384 1.00 15.22 84 CYS B O 1
ATOM 1599 N N . GLU B 1 85 ? 5.755 -4.527 -16.305 1.00 13.59 85 GLU B N 1
ATOM 1600 C CA . GLU B 1 85 ? 5.894 -4.365 -14.861 1.00 13.35 85 GLU B CA 1
ATOM 1601 C C . GLU B 1 85 ? 5.779 -2.917 -14.414 1.00 14.17 85 GLU B C 1
ATOM 1602 O O . GLU B 1 85 ? 5.032 -2.591 -13.440 1.00 12.86 85 GLU B O 1
ATOM 1608 N N . VAL B 1 86 ? 6.534 -2.051 -15.116 1.00 11.88 86 VAL B N 1
ATOM 1609 C CA . VAL B 1 86 ? 6.384 -0.603 -14.879 1.00 11.31 86 VAL B CA 1
ATOM 1610 C C . VAL B 1 86 ? 4.915 -0.070 -14.994 1.00 11.80 86 VAL B C 1
ATOM 1611 O O . VAL B 1 86 ? 4.426 0.659 -14.117 1.00 10.84 86 VAL B O 1
ATOM 1615 N N . PHE B 1 87 ? 4.237 -0.474 -16.042 1.00 11.86 87 PHE B N 1
ATOM 1616 C CA . PHE B 1 87 ? 2.942 0.091 -16.345 1.00 13.33 87 PHE B CA 1
ATOM 1617 C C . PHE B 1 87 ? 1.897 -0.463 -15.336 1.00 12.29 87 PHE B C 1
AT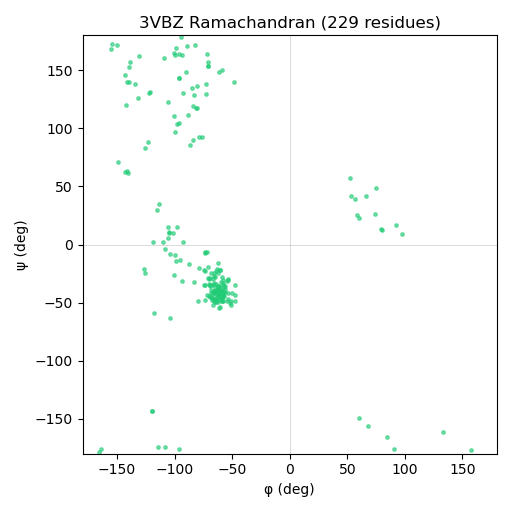OM 1618 O O . PHE B 1 87 ? 1.151 0.299 -14.715 1.00 13.48 87 PHE B O 1
ATOM 1626 N N . VAL B 1 88 ? 1.910 -1.771 -15.141 1.00 12.81 88 VAL B N 1
ATOM 1627 C CA . VAL B 1 88 ? 1.027 -2.377 -14.147 1.00 12.01 88 VAL B CA 1
ATOM 1628 C C . VAL B 1 88 ? 1.292 -1.887 -12.731 1.00 12.41 88 VAL B C 1
ATOM 1629 O O . VAL B 1 88 ? 0.341 -1.578 -12.001 1.00 11.77 88 VAL B O 1
ATOM 1633 N N . CYS B 1 89 ? 2.576 -1.739 -12.336 1.00 10.20 89 CYS B N 1
ATOM 1634 C CA . CYS B 1 89 ? 2.840 -1.247 -11.002 1.00 11.45 89 CYS B CA 1
ATOM 1635 C C . CYS B 1 89 ? 2.189 0.164 -10.927 1.00 11.73 89 CYS B C 1
ATOM 1636 O O . CYS B 1 89 ? 1.620 0.517 -9.877 1.00 11.62 89 CYS B O 1
ATOM 1639 N N . ALA B 1 90 ? 2.372 0.996 -11.974 1.00 12.48 90 ALA B N 1
ATOM 1640 C CA . ALA B 1 90 ? 1.859 2.377 -11.971 1.00 11.15 90 ALA B CA 1
ATOM 1641 C C . ALA B 1 90 ? 0.332 2.357 -11.830 1.00 11.57 90 ALA B C 1
ATOM 1642 O O . ALA B 1 90 ? -0.219 3.251 -11.180 1.00 11.57 90 ALA B O 1
ATOM 1644 N N . CYS B 1 91 ? -0.334 1.423 -12.541 1.00 10.36 91 CYS B N 1
ATOM 1645 C CA . CYS B 1 91 ? -1.811 1.320 -12.427 1.00 10.00 91 CYS B CA 1
ATOM 1646 C C . CYS B 1 91 ? -2.193 1.050 -10.943 1.00 12.26 91 CYS B C 1
ATOM 1647 O O . CYS B 1 91 ? -3.137 1.669 -10.394 1.00 11.88 91 CYS B O 1
ATOM 1650 N N . ASP B 1 92 ? -1.509 0.069 -10.357 1.00 11.55 92 ASP B N 1
ATOM 1651 C CA . ASP B 1 92 ? -1.864 -0.330 -8.940 1.00 9.65 92 ASP B CA 1
ATOM 1652 C C . ASP B 1 92 ? -1.515 0.785 -7.967 1.00 11.97 92 ASP B C 1
ATOM 1653 O O . ASP B 1 92 ? -2.277 1.027 -6.994 1.00 10.72 92 ASP B O 1
ATOM 1658 N N . LEU B 1 93 ? -0.295 1.380 -8.117 1.00 9.15 93 LEU B N 1
ATOM 1659 C CA . LEU B 1 93 ? 0.072 2.482 -7.237 1.00 12.96 93 LEU B CA 1
ATOM 1660 C C . LEU B 1 93 ? -0.924 3.678 -7.315 1.00 12.45 93 LEU B C 1
ATOM 1661 O O . LEU B 1 93 ? -1.338 4.179 -6.287 1.00 12.24 93 LEU B O 1
ATOM 1666 N N . ALA B 1 94 ? -1.326 4.090 -8.517 1.00 11.04 94 ALA B N 1
ATOM 1667 C CA . ALA B 1 94 ? -2.294 5.202 -8.613 1.00 13.53 94 ALA B CA 1
ATOM 1668 C C . ALA B 1 94 ? -3.620 4.789 -7.925 1.00 13.78 94 ALA B C 1
ATOM 1669 O O . ALA B 1 94 ? -4.234 5.605 -7.226 1.00 13.92 94 ALA B O 1
ATOM 1671 N N . ALA B 1 95 ? -4.009 3.524 -8.108 1.00 11.75 95 ALA B N 1
ATOM 1672 C CA . ALA B 1 95 ? -5.339 3.052 -7.554 1.00 12.29 95 ALA B CA 1
ATOM 1673 C C . ALA B 1 95 ? -5.215 3.012 -6.021 1.00 13.18 95 ALA B C 1
ATOM 1674 O O . ALA B 1 95 ? -6.139 3.453 -5.331 1.00 11.72 95 ALA B O 1
ATOM 1676 N N . ALA B 1 96 ? -4.097 2.478 -5.492 1.00 12.37 96 ALA B N 1
ATOM 1677 C CA . ALA B 1 96 ? -3.941 2.392 -3.996 1.00 12.34 96 ALA B CA 1
ATOM 1678 C C . ALA B 1 96 ? -3.892 3.772 -3.359 1.00 14.06 96 ALA B C 1
ATOM 1679 O O . ALA B 1 96 ? -4.477 4.022 -2.298 1.00 13.85 96 ALA B O 1
ATOM 1681 N N . LYS B 1 97 ? -3.189 4.692 -4.020 1.00 13.93 97 LYS B N 1
ATOM 1682 C CA . LYS B 1 97 ? -3.184 6.100 -3.500 1.00 13.49 97 LYS B CA 1
ATOM 1683 C C . LYS B 1 97 ? -4.613 6.689 -3.519 1.00 14.85 97 LYS B C 1
ATOM 1684 O O . LYS B 1 97 ? -5.051 7.320 -2.541 1.00 13.95 97 LYS B O 1
ATOM 1690 N N . CYS B 1 98 ? -5.341 6.438 -4.595 1.00 12.47 98 CYS B N 1
ATOM 1691 C CA . CYS B 1 98 ? -6.717 6.949 -4.740 1.00 14.82 98 CYS B CA 1
ATOM 1692 C C . CYS B 1 98 ? -7.609 6.382 -3.620 1.00 15.26 98 CYS B C 1
ATOM 1693 O O . CYS B 1 98 ? -8.237 7.130 -2.870 1.00 16.18 98 CYS B O 1
ATOM 1696 N N . LEU B 1 99 ? -7.627 5.064 -3.512 1.00 14.88 99 LEU B N 1
ATOM 1697 C CA . LEU B 1 99 ? -8.393 4.365 -2.466 1.00 14.89 99 LEU B CA 1
ATOM 1698 C C . LEU B 1 99 ? -8.075 4.843 -1.071 1.00 14.07 99 LEU B C 1
ATOM 1699 O O . LEU B 1 99 ? -8.963 4.949 -0.272 1.00 17.21 99 LEU B O 1
ATOM 1704 N N . ALA B 1 100 ? -6.784 5.071 -0.782 1.00 14.71 100 ALA B N 1
ATOM 1705 C CA . ALA B 1 100 ? -6.376 5.496 0.560 1.00 15.18 100 ALA B CA 1
ATOM 1706 C C . ALA B 1 100 ? -6.904 6.910 0.950 1.00 18.60 100 ALA B C 1
ATOM 1707 O O . ALA B 1 100 ? -7.096 7.211 2.144 1.00 21.00 100 ALA B O 1
ATOM 1709 N N . GLN B 1 101 ? -7.181 7.717 -0.051 1.00 19.46 101 GLN B N 1
ATOM 1710 C CA . GLN B 1 101 ? -7.568 9.124 0.180 1.00 23.08 101 GLN B CA 1
ATOM 1711 C C . GLN B 1 101 ? -9.058 9.369 0.120 1.00 26.11 101 GLN B C 1
ATOM 1712 O O . GLN B 1 101 ? -9.524 10.440 0.505 1.00 26.44 101 GLN B O 1
ATOM 1718 N N . GLU B 1 102 ? -9.833 8.370 -0.303 1.00 26.33 102 GLU B N 1
ATOM 1719 C CA . GLU B 1 102 ? -11.310 8.545 -0.367 1.00 27.07 102 GLU B CA 1
ATOM 1720 C C . GLU B 1 102 ? -11.992 7.900 0.850 1.00 28.55 102 GLU B C 1
ATOM 1721 O O . GLU B 1 102 ? -11.361 7.149 1.556 1.00 28.45 102 GLU B O 1
ATOM 1727 N N . ASP B 1 103 ? -13.278 8.202 1.140 1.00 32.03 103 ASP B N 1
ATOM 1728 C CA . ASP B 1 103 ? -13.921 7.674 2.332 1.00 33.42 103 ASP B CA 1
ATOM 1729 C C . ASP B 1 103 ? -14.638 6.393 2.018 1.00 34.42 103 ASP B C 1
ATOM 1730 O O . ASP B 1 103 ? -15.431 6.304 1.060 1.00 33.77 103 ASP B O 1
ATOM 1735 N N . TYR B 1 104 ? -14.347 5.414 2.862 1.00 33.28 104 TYR B N 1
ATOM 1736 C CA . TYR B 1 104 ? -14.903 4.115 2.791 1.00 34.01 104 TYR B CA 1
ATOM 1737 C C . TYR B 1 104 ? -16.239 4.114 3.492 1.00 36.11 104 TYR B C 1
ATOM 1738 O O . TYR B 1 104 ? -16.322 4.333 4.714 1.00 37.13 104 TYR B O 1
ATOM 1747 N N . ASN B 1 105 ? -17.274 3.805 2.727 1.00 35.96 105 ASN B N 1
ATOM 1748 C CA . ASN B 1 105 ? -18.629 3.696 3.269 1.00 36.61 105 ASN B CA 1
ATOM 1749 C C . ASN B 1 105 ? -19.027 2.230 3.499 1.00 36.50 105 ASN B C 1
ATOM 1750 O O . ASN B 1 105 ? -19.216 1.504 2.525 1.00 35.01 105 ASN B O 1
ATOM 1755 N N . PRO B 1 106 ? -19.162 1.764 4.792 1.00 37.88 106 PRO B N 1
ATOM 1756 C CA . PRO B 1 106 ? -19.579 0.353 5.002 1.00 38.26 106 PRO B CA 1
ATOM 1757 C C . PRO B 1 106 ? -20.861 -0.067 4.292 1.00 39.25 106 PRO B C 1
ATOM 1758 O O . PRO B 1 106 ? -20.990 -1.239 3.918 1.00 38.98 106 PRO B O 1
ATOM 1762 N N . ALA B 1 107 ? -21.792 0.874 4.109 1.00 40.55 107 ALA B N 1
ATOM 1763 C CA . ALA B 1 107 ? -23.017 0.625 3.330 1.00 42.25 107 ALA B CA 1
ATOM 1764 C C . ALA B 1 107 ? -22.758 0.249 1.867 1.00 41.22 107 ALA B C 1
ATOM 1765 O O . ALA B 1 107 ? -23.596 -0.405 1.206 1.00 40.60 107 ALA B O 1
ATOM 1767 N N . HIS B 1 108 ? -21.580 0.619 1.350 1.00 39.27 108 HIS B N 1
ATOM 1768 C CA . HIS B 1 108 ? -21.292 0.270 -0.036 1.00 38.52 108 HIS B CA 1
ATOM 1769 C C . HIS B 1 108 ? -20.540 -1.069 -0.180 1.00 37.53 108 HIS B C 1
ATOM 1770 O O . HIS B 1 108 ? -20.230 -1.536 -1.301 1.00 36.67 108 HIS B O 1
ATOM 1777 N N . PHE B 1 109 ? -20.306 -1.721 0.953 1.00 37.93 109 PHE B N 1
ATOM 1778 C CA . PHE B 1 109 ? -19.671 -3.030 0.913 1.00 37.80 109 PHE B CA 1
ATOM 1779 C C . PHE B 1 109 ? -20.688 -4.150 0.582 1.00 38.62 109 PHE B C 1
ATOM 1780 O O . PHE B 1 109 ? -21.616 -4.386 1.330 1.00 39.29 109 PHE B O 1
ATOM 1788 N N . ASN B 1 110 ? -20.488 -4.828 -0.552 1.00 38.60 110 ASN B N 1
ATOM 1789 C CA . ASN B 1 110 ? -21.267 -6.053 -0.900 1.00 39.30 110 ASN B CA 1
ATOM 1790 C C . ASN B 1 110 ? -22.692 -5.792 -1.362 1.00 39.93 110 ASN B C 1
ATOM 1791 O O . ASN B 1 110 ? -23.624 -6.470 -0.883 1.00 42.13 110 ASN B O 1
ATOM 1796 N N . ILE B 1 111 ? -22.875 -4.860 -2.300 1.00 38.70 111 ILE B N 1
ATOM 1797 C CA . ILE B 1 111 ? -24.230 -4.450 -2.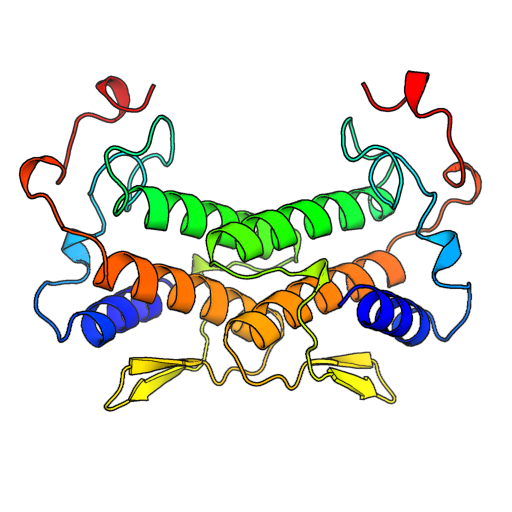786 1.00 39.25 111 ILE B CA 1
ATOM 1798 C C . ILE B 1 111 ? -24.707 -5.312 -3.995 1.00 39.77 111 ILE B C 1
ATOM 1799 O O . ILE B 1 111 ? -23.921 -6.080 -4.570 1.00 38.65 111 ILE B O 1
ATOM 1804 N N . ASN B 1 112 ? -25.978 -5.152 -4.389 1.00 41.56 112 ASN B N 1
ATOM 1805 C CA . ASN B 1 112 ? -26.625 -5.868 -5.514 1.00 42.29 112 ASN B CA 1
ATOM 1806 C C . ASN B 1 112 ? -26.239 -5.268 -6.903 1.00 41.30 112 ASN B C 1
ATOM 1807 O O . ASN B 1 112 ? -26.862 -4.290 -7.364 1.00 39.99 112 ASN B O 1
ATOM 1812 N N . THR B 1 113 ? -25.183 -5.821 -7.536 1.00 39.93 113 THR B N 1
ATOM 1813 C CA . THR B 1 113 ? -24.711 -5.294 -8.834 1.00 39.31 113 THR B CA 1
ATOM 1814 C C . THR B 1 113 ? -25.760 -5.415 -9.970 1.00 41.03 113 THR B C 1
ATOM 1815 O O . THR B 1 113 ? -25.879 -4.546 -10.847 1.00 41.35 113 THR B O 1
ATOM 1819 N N . GLY B 1 114 ? -26.524 -6.494 -9.970 1.00 42.78 114 GLY B N 1
ATOM 1820 C CA . GLY B 1 114 ? -27.605 -6.624 -10.940 1.00 43.76 114 GLY B CA 1
ATOM 1821 C C . GLY B 1 114 ? -28.551 -5.442 -10.797 1.00 44.61 114 GLY B C 1
ATOM 1822 O O . GLY B 1 114 ? -29.034 -4.885 -11.815 1.00 45.56 114 GLY B O 1
ATOM 1823 N N . GLU B 1 115 ? -28.816 -5.064 -9.539 1.00 43.73 115 GLU B N 1
ATOM 1824 C CA . GLU B 1 115 ? -29.675 -3.918 -9.239 1.00 44.55 115 GLU B CA 1
ATOM 1825 C C . GLU B 1 115 ? -29.029 -2.536 -9.367 1.00 42.47 115 GLU B C 1
ATOM 1826 O O . GLU B 1 115 ? -29.604 -1.625 -9.982 1.00 44.10 115 GLU B O 1
ATOM 1832 N N . ARG B 1 116 ? -27.850 -2.349 -8.778 1.00 40.11 116 ARG B N 1
ATOM 1833 C CA . ARG B 1 116 ? -27.452 -0.988 -8.510 1.00 38.67 116 ARG B CA 1
ATOM 1834 C C . ARG B 1 116 ? -26.406 -0.510 -9.503 1.00 35.78 116 ARG B C 1
ATOM 1835 O O . ARG B 1 116 ? -26.074 0.666 -9.526 1.00 33.79 116 ARG B O 1
ATOM 1843 N N . CYS B 1 117 ? -25.914 -1.444 -10.325 1.00 34.79 117 CYS B N 1
ATOM 1844 C CA . CYS B 1 117 ? -24.846 -1.157 -11.268 1.00 33.13 117 CYS B CA 1
ATOM 1845 C C . CYS B 1 117 ? -25.262 -1.250 -12.753 1.00 34.36 117 CYS B C 1
ATOM 1846 O O . CYS B 1 117 ? -24.444 -1.618 -13.606 1.00 33.25 117 CYS B O 1
ATOM 1849 N N . LYS B 1 118 ? -26.506 -0.860 -13.053 1.00 36.91 118 LYS B N 1
ATOM 1850 C CA . LYS B 1 118 ? -27.116 -0.994 -14.413 1.00 38.74 118 LYS B CA 1
ATOM 1851 C C . LYS B 1 118 ? -26.815 0.155 -15.360 1.00 39.18 118 LYS B C 1
ATOM 1852 O O . LYS B 1 118 ? -26.410 1.233 -14.911 1.00 38.52 118 LYS B O 1
#

CATH classification: 1.20.90.10